Protein AF-A0AAV4QQG1-F1 (afdb_monomer)

Foldseek 3Di:
DVVVVVVVLVVVLVVVVVVLVVVVVQLQDAQWDQDPVRQTDGSDDPVLVVLLVVQVVCVVVVVPVSQDPSSVVSNVLSVLLVLLVVLVRVLSVLVVVCVVPPDPLNCVLCVPLVVVLVVLVVVRRVDGSPDPCSSVSSVVSSVSSVLSSVLVVLLVVLLVVLLVLLVVLLVDALFDDPDQQDAGDLPDSPDPSNVVSVVSVVVSVVSNVVSLVSSVGDCPDPSNVVVVVVSVVSNVVSVVSNVVSNVVVVCQQPPPVNPPGHNHHDWDFDDDVHTQIVVGCDPVDCSHPVVSVVVD

Secondary structure (DSSP, 8-state):
-HHHHHHHHHHHHHHHHHHHHHHHHHHTSBSEEE-TTS-EEE---HHHHHHHHHHHHHHHTT-GGG--HHHHHHHHHHHHHHHHHHHHHHHHHHHHHHHHH--HHHHHHTHHHHHHHHHHHHHHHT-BTT-TTHHHHHHHHHHHHHHHHHHHHHHHHHHHHHHHHHHHTTSS-SS--SSTTSPP--S-S--HHHHHHHHHHHHHHHHHHHHHHHH---TTSHHHHHHHHHHHHHHHHHHHHHHHHHHHHHHHHH-TT-TT-------EEEESSSEEEES--STTSTT-HHHHHTT-

InterPro domains:
  IPR013594 Dynein heavy chain, tail [PF08385] (1-137)

Sequence (296 aa):
MKDLLSKFENYILEKWKVQLDELDEKLDQALFLKNQDDQVLLNFDSRISAVAQEIRYLKQIKKDNLLSEKAMNFDRKIPNLLLSQSLLACSVQWYSDLSQNLVEYEKKLISKQWDDLIILLEEGYSKIWTSEGLLSYAEKLYDLTKYVYETVMKAKKNILDVEKLIKRWNDVPIYVRETPSSLIELNDLKTPTYKKQLDLIKLTAGRMNDALKLFKSNPDSAEWKDYILCLESIIKEGLIDAIKCSLIYLQKNTDPNNKKIDPFYKIHMLLQQDIIFQPPLKEQDEQSLLIILNLF

Mean predicted aligned error: 13.0 Å

Nearest PDB structures (foldseek):
  8glv-assembly1_Cn  TM=5.787E-01  e=5.216E-07  Chlamydomonas reinhardtii
  8pr1-assembly1_G  TM=6.296E-01  e=7.974E-04  Homo sapiens
  8pr1-assembly1_A  TM=6.065E-01  e=5.447E-03  Homo sapiens
  7z8f-assembly1_n  TM=5.551E-01  e=4.230E-03  Homo sapiens
  7z8f-assembly1_m  TM=5.379E-01  e=4.923E-03  Homo sapiens

pLDDT: mean 76.91, std 9.14, range [39.44, 89.62]

Solvent-accessible surface area (backbone atoms only — not comparable to full-atom values): 16604 Å² total; per-residue (Å²): 111,72,72,56,51,54,53,50,52,51,51,51,52,54,53,48,51,54,53,50,54,60,46,52,62,55,35,70,35,47,40,48,42,79,46,99,82,76,45,67,39,76,59,70,68,70,63,57,59,51,52,52,50,52,54,53,49,38,50,76,71,69,49,55,88,74,58,50,74,69,55,54,56,48,59,70,47,43,64,57,49,53,50,27,49,54,35,43,48,53,31,40,53,51,48,52,50,48,69,74,70,52,52,74,64,61,46,54,54,40,38,70,65,50,49,55,48,50,53,54,50,57,58,40,54,79,34,34,70,75,44,87,63,48,50,62,50,24,49,51,50,27,53,53,43,48,52,53,50,53,46,52,53,51,33,53,51,34,50,55,51,36,52,55,50,40,58,54,46,46,77,53,45,60,75,73,48,92,42,85,75,40,51,53,71,78,89,57,81,78,39,73,59,33,50,52,50,53,50,50,52,51,50,37,53,50,46,47,51,56,31,59,61,64,64,75,57,61,83,84,39,69,49,46,48,56,52,49,54,53,54,49,49,55,52,50,52,34,51,52,46,22,52,49,39,27,50,52,52,50,50,63,64,67,39,88,84,52,84,86,65,50,67,44,69,85,71,47,80,44,82,70,98,56,87,42,50,48,58,34,79,52,75,89,42,93,67,4,55,55,50,68,61,64,76,110

Structure (mmCIF, N/CA/C/O backbone):
data_AF-A0AAV4QQG1-F1
#
_entry.id   AF-A0AAV4QQG1-F1
#
loop_
_atom_site.group_PDB
_atom_site.id
_atom_site.type_symbol
_atom_site.label_atom_id
_atom_site.label_alt_id
_atom_site.label_comp_id
_atom_site.label_asym_id
_atom_site.label_entity_id
_atom_site.label_seq_id
_atom_site.pdbx_PDB_ins_code
_atom_site.Cartn_x
_atom_site.Cartn_y
_atom_site.Cartn_z
_atom_site.occupancy
_atom_site.B_iso_or_equiv
_atom_site.auth_seq_id
_atom_site.auth_comp_id
_atom_site.auth_asym_id
_atom_site.auth_atom_id
_atom_site.pdbx_PDB_model_num
ATOM 1 N N . MET A 1 1 ? -42.873 33.394 40.327 1.00 50.38 1 MET A N 1
ATOM 2 C CA . MET A 1 1 ? -41.806 33.252 39.305 1.00 50.38 1 MET A CA 1
ATOM 3 C C . MET A 1 1 ? -40.733 32.243 39.729 1.00 50.38 1 MET A C 1
ATOM 5 O O . MET A 1 1 ? -40.544 31.284 38.999 1.00 50.38 1 MET A O 1
ATOM 9 N N . LYS A 1 2 ? -40.116 32.364 40.923 1.00 58.91 2 LYS A N 1
ATOM 10 C CA . LYS A 1 2 ? -39.186 31.341 41.466 1.00 58.91 2 LYS A CA 1
ATOM 11 C C . LYS A 1 2 ? -39.790 29.930 41.564 1.00 58.91 2 LYS A C 1
ATOM 13 O O . LYS A 1 2 ? -39.113 28.969 41.247 1.00 58.91 2 LYS A O 1
ATOM 18 N N . ASP A 1 3 ? -41.072 29.840 41.912 1.00 70.25 3 ASP A N 1
ATOM 19 C CA . ASP A 1 3 ? -41.775 28.567 42.136 1.00 70.25 3 ASP A CA 1
ATOM 20 C C . ASP A 1 3 ? -42.157 27.805 40.844 1.00 70.25 3 ASP A C 1
ATOM 22 O O . ASP A 1 3 ? -42.399 26.603 40.847 1.00 70.25 3 ASP A O 1
ATOM 26 N N . LEU A 1 4 ? -42.208 28.514 39.710 1.00 70.56 4 LEU A N 1
ATOM 27 C CA . LEU A 1 4 ? -42.401 27.922 38.379 1.00 70.56 4 LEU A CA 1
ATOM 28 C C . LEU A 1 4 ? -41.073 27.423 37.804 1.00 70.56 4 LEU A C 1
ATOM 30 O O . LEU A 1 4 ? -41.034 26.370 37.177 1.00 70.56 4 LEU A O 1
ATOM 34 N N . LEU A 1 5 ? -39.990 28.161 38.061 1.00 70.12 5 LEU A N 1
ATOM 35 C CA . LEU A 1 5 ? -38.636 27.776 37.667 1.00 70.12 5 LEU A CA 1
ATOM 36 C C . LEU A 1 5 ? -38.186 26.500 38.385 1.00 70.12 5 LEU A C 1
ATOM 38 O O . LEU A 1 5 ? -37.697 25.594 37.725 1.00 70.12 5 LEU A O 1
ATOM 42 N N . SER A 1 6 ? -38.431 26.376 39.690 1.00 69.06 6 SER A N 1
ATOM 43 C CA . SER A 1 6 ? -38.113 25.160 40.454 1.00 69.06 6 SER A CA 1
ATOM 44 C C . SER A 1 6 ? -38.932 23.941 40.008 1.00 69.06 6 SER A C 1
ATOM 46 O O . SER A 1 6 ? -38.395 22.841 39.897 1.00 69.06 6 SER A O 1
ATOM 48 N N . LYS A 1 7 ? -40.221 24.117 39.684 1.00 72.19 7 LYS A N 1
ATOM 49 C CA . LYS A 1 7 ? -41.054 23.039 39.115 1.00 72.19 7 LYS A CA 1
ATOM 50 C C . LYS A 1 7 ? -40.572 22.597 37.733 1.00 72.19 7 LYS A C 1
ATOM 52 O O . LYS A 1 7 ? -40.575 21.405 37.443 1.00 72.19 7 LYS A O 1
ATOM 57 N N . PHE A 1 8 ? -40.138 23.540 36.898 1.00 69.50 8 PHE A N 1
ATOM 58 C CA . PHE A 1 8 ? -39.585 23.237 35.580 1.00 69.50 8 PHE A CA 1
ATOM 59 C C . PHE A 1 8 ? -38.205 22.565 35.670 1.00 69.50 8 PHE A C 1
ATOM 61 O O . PHE A 1 8 ? -37.950 21.609 34.943 1.00 69.50 8 PHE A O 1
ATOM 68 N N . GLU A 1 9 ? -37.346 22.994 36.601 1.00 67.69 9 GLU A N 1
ATOM 69 C CA . GLU A 1 9 ? -36.068 22.328 36.893 1.00 67.69 9 GLU A CA 1
ATOM 70 C C . GLU A 1 9 ? -36.291 20.872 37.339 1.00 67.69 9 GLU A C 1
ATOM 72 O O . GLU A 1 9 ? -35.660 19.967 36.797 1.00 67.69 9 GLU A O 1
ATOM 77 N N . ASN A 1 10 ? -37.254 20.614 38.231 1.00 68.62 10 ASN A N 1
ATOM 78 C CA . ASN A 1 10 ? -37.585 19.250 38.659 1.00 68.62 10 ASN A CA 1
ATOM 79 C C . ASN A 1 10 ? -38.131 18.378 37.517 1.00 68.62 10 ASN A C 1
ATOM 81 O O . ASN A 1 10 ? -37.766 17.210 37.416 1.00 68.62 10 ASN A O 1
ATOM 85 N N . TYR A 1 11 ? -38.949 18.943 36.626 1.00 72.56 11 TYR A N 1
ATOM 86 C CA . TYR A 1 11 ? -39.447 18.231 35.446 1.00 72.56 11 TYR A CA 1
ATOM 87 C C . TYR A 1 11 ? -38.314 17.813 34.492 1.00 72.56 11 TYR A C 1
ATOM 89 O O . TYR A 1 11 ? -38.307 16.690 33.986 1.00 72.56 11 TYR A O 1
ATOM 97 N N . ILE A 1 12 ? -37.325 18.688 34.273 1.00 67.88 12 ILE A N 1
ATOM 98 C CA . ILE A 1 12 ? -36.142 18.358 33.462 1.00 67.88 12 ILE A CA 1
ATOM 99 C C . ILE A 1 12 ? -35.335 17.236 34.123 1.00 67.88 12 ILE A C 1
ATOM 101 O O . ILE A 1 12 ? -34.923 16.304 33.435 1.00 67.88 12 ILE A O 1
ATOM 105 N N . LEU A 1 13 ? -35.156 17.284 35.446 1.00 67.62 13 LEU A N 1
ATOM 106 C CA . LEU A 1 13 ? -34.419 16.257 36.187 1.00 67.62 13 LEU A CA 1
ATOM 107 C C . LEU A 1 13 ? -35.103 14.886 36.151 1.00 67.62 13 LEU A C 1
ATOM 109 O O . LEU A 1 13 ? -34.416 13.873 36.034 1.00 67.62 13 LEU A O 1
ATOM 113 N N . GLU A 1 14 ? -36.434 14.824 36.225 1.00 68.94 14 GLU A N 1
ATOM 114 C CA . GLU A 1 14 ? -37.154 13.554 36.066 1.00 68.94 14 GLU A CA 1
ATOM 115 C C . GLU A 1 14 ? -37.039 13.004 34.647 1.00 68.94 14 GLU A C 1
ATOM 117 O O . GLU A 1 14 ? -36.746 11.821 34.472 1.00 68.94 14 GLU A O 1
ATOM 122 N N . LYS A 1 15 ? -37.168 13.863 33.631 1.00 72.88 15 LYS A N 1
ATOM 123 C CA . LYS A 1 15 ? -36.964 13.460 32.236 1.00 72.88 15 LYS A CA 1
ATOM 124 C C . LYS A 1 15 ? -35.545 12.928 32.000 1.00 72.88 15 LYS A C 1
ATOM 126 O O . LYS A 1 15 ? -35.376 11.929 31.309 1.00 72.88 15 LYS A O 1
ATOM 131 N N . TRP A 1 16 ? -34.542 13.558 32.606 1.00 69.88 16 TRP A N 1
ATOM 132 C CA . TRP A 1 16 ? -33.150 13.113 32.539 1.00 69.88 16 TRP A CA 1
ATOM 133 C C . TRP A 1 16 ? -32.919 11.762 33.212 1.00 69.88 16 TRP A C 1
ATOM 135 O O . TRP A 1 16 ? -32.146 10.963 32.698 1.00 69.88 16 TRP A O 1
ATOM 145 N N . LYS A 1 17 ? -33.592 11.472 34.333 1.00 66.44 17 LYS A N 1
ATOM 146 C CA . LYS A 1 17 ? -33.506 10.150 34.976 1.00 66.44 17 LYS A CA 1
ATOM 147 C C . LYS A 1 17 ? -34.029 9.045 34.061 1.00 66.44 17 LYS A C 1
ATOM 149 O O . LYS A 1 17 ? -33.342 8.048 33.895 1.00 66.44 17 LYS A O 1
ATOM 154 N N . VAL A 1 18 ? -35.178 9.265 33.421 1.00 69.69 18 VAL A N 1
ATOM 155 C CA . VAL A 1 18 ? -35.743 8.311 32.450 1.00 69.69 18 VAL A CA 1
ATOM 156 C C . VAL A 1 18 ? -34.803 8.125 31.256 1.00 69.69 18 VAL A C 1
ATOM 158 O O . VAL A 1 18 ? -34.553 7.002 30.840 1.00 69.69 18 VAL A O 1
ATOM 161 N N . GLN A 1 19 ? -34.215 9.213 30.746 1.00 70.31 19 GLN A N 1
ATOM 162 C CA . GLN A 1 19 ? -33.229 9.134 29.665 1.00 70.31 19 GLN A CA 1
ATOM 163 C C . GLN A 1 19 ? -31.955 8.386 30.077 1.00 70.31 19 GLN A C 1
ATOM 165 O O . GLN A 1 19 ? -31.403 7.666 29.258 1.00 70.31 19 GLN A O 1
ATOM 170 N N . LEU A 1 20 ? -31.485 8.538 31.317 1.00 68.06 20 LEU A N 1
ATOM 171 C CA . LEU A 1 20 ? -30.337 7.788 31.832 1.00 68.06 20 LEU A CA 1
ATOM 172 C C . LEU A 1 20 ? -30.653 6.293 31.962 1.00 68.06 20 LEU A C 1
ATOM 174 O O . LEU A 1 20 ? -29.828 5.482 31.559 1.00 68.06 20 LEU A O 1
ATOM 178 N N . ASP A 1 21 ? -31.847 5.935 32.443 1.00 68.88 21 ASP A N 1
ATOM 179 C CA . ASP A 1 21 ? -32.269 4.534 32.557 1.00 68.88 21 ASP A CA 1
ATOM 180 C C . ASP A 1 21 ? -32.404 3.872 31.160 1.00 68.88 21 ASP A C 1
ATOM 182 O O . ASP A 1 21 ? -31.912 2.766 30.953 1.00 68.88 21 ASP A O 1
ATOM 186 N N . GLU A 1 22 ? -32.946 4.578 30.156 1.00 72.31 22 GLU A N 1
ATOM 187 C CA . GLU A 1 22 ? -32.965 4.109 28.753 1.00 72.31 22 GLU A CA 1
ATOM 188 C C . GLU A 1 22 ? -31.560 3.952 28.137 1.00 72.31 22 GLU A C 1
ATOM 190 O O . GLU A 1 22 ? -31.369 3.184 27.189 1.00 72.31 22 GLU A O 1
ATOM 195 N N . LEU A 1 23 ? -30.584 4.743 28.591 1.00 68.38 23 LEU A N 1
ATOM 196 C CA . LEU A 1 23 ? -29.207 4.673 28.100 1.00 68.38 23 LEU A CA 1
ATOM 197 C C . LEU A 1 23 ? -28.436 3.534 28.760 1.00 68.38 23 LEU A C 1
ATOM 199 O O . LEU A 1 23 ? -27.656 2.885 28.066 1.00 68.38 23 LEU A O 1
ATOM 203 N N . ASP A 1 24 ? -28.683 3.255 30.040 1.00 66.88 24 ASP A N 1
ATOM 204 C CA . ASP A 1 24 ? -28.120 2.093 30.731 1.00 66.88 24 ASP A CA 1
ATOM 205 C C . ASP A 1 24 ? -28.572 0.783 30.055 1.00 66.88 24 ASP A C 1
ATOM 207 O O . ASP A 1 24 ? -27.732 -0.061 29.749 1.00 66.88 24 ASP A O 1
ATOM 211 N N . GLU A 1 25 ? -29.848 0.656 29.662 1.00 69.12 25 GLU A N 1
ATOM 212 C CA . GLU A 1 25 ? -30.331 -0.512 28.895 1.00 69.12 25 GLU A CA 1
ATOM 213 C C . GLU A 1 25 ? -29.628 -0.680 27.536 1.00 69.12 25 GLU A C 1
ATOM 215 O O . GLU A 1 25 ? -29.433 -1.796 27.048 1.00 69.12 25 GLU A O 1
ATOM 220 N N . LYS A 1 26 ? -29.232 0.426 26.897 1.00 68.56 26 LYS A N 1
ATOM 221 C CA . LYS A 1 26 ? -28.484 0.385 25.631 1.00 68.56 26 LYS A CA 1
ATOM 222 C C . LYS A 1 26 ? -27.002 0.106 25.817 1.00 68.56 26 LYS A C 1
ATOM 224 O O . LYS A 1 26 ? -26.378 -0.465 24.925 1.00 68.56 26 LYS A O 1
ATOM 229 N N . LEU A 1 27 ? -26.445 0.486 26.958 1.00 66.00 27 LEU A N 1
ATOM 230 C CA . LEU A 1 27 ? -25.090 0.119 27.345 1.00 66.00 27 LEU A CA 1
ATOM 231 C C . LEU A 1 27 ? -24.971 -1.379 27.651 1.00 66.00 27 LEU A C 1
ATOM 233 O O . LEU A 1 27 ? -23.888 -1.933 27.484 1.00 66.00 27 LEU A O 1
ATOM 237 N N . ASP A 1 28 ? -26.074 -2.049 27.986 1.00 68.00 28 ASP A N 1
ATOM 238 C CA . ASP A 1 28 ? -26.118 -3.504 28.161 1.00 68.00 28 ASP A CA 1
ATOM 239 C C . ASP A 1 28 ? -26.205 -4.296 26.838 1.00 68.00 28 ASP A C 1
ATOM 241 O O . ASP A 1 28 ? -26.266 -5.527 26.833 1.00 68.00 28 ASP A O 1
ATOM 245 N N . GLN A 1 29 ? -26.152 -3.614 25.690 1.00 72.50 29 GLN A N 1
ATOM 246 C CA . GLN A 1 29 ? -26.123 -4.253 24.374 1.00 72.50 29 GLN A CA 1
ATOM 247 C C . GLN A 1 29 ? -24.700 -4.612 23.918 1.00 72.50 29 GLN A C 1
ATOM 249 O O . GLN A 1 29 ? -23.709 -3.999 24.323 1.00 72.50 29 GLN A O 1
ATOM 254 N N . ALA A 1 30 ? -24.609 -5.600 23.022 1.00 71.75 30 ALA A N 1
ATOM 255 C CA . ALA A 1 30 ? -23.348 -6.036 22.426 1.00 71.75 30 ALA A CA 1
ATOM 256 C C . ALA A 1 30 ? -22.619 -4.882 21.717 1.00 71.75 30 ALA A C 1
ATOM 258 O O . ALA A 1 30 ? -23.257 -4.020 21.108 1.00 71.75 30 ALA A O 1
ATOM 259 N N . LEU A 1 31 ? -21.282 -4.904 21.764 1.00 69.19 31 LEU A N 1
ATOM 260 C CA . LEU A 1 31 ? -20.419 -3.869 21.173 1.00 69.19 31 LEU A CA 1
ATOM 261 C C . LEU A 1 31 ? -20.523 -3.801 19.644 1.00 69.19 31 LEU A C 1
ATOM 263 O O . LEU A 1 31 ? -20.480 -2.715 19.061 1.00 69.19 31 LEU A O 1
ATOM 267 N N . PHE A 1 32 ? -20.655 -4.958 18.994 1.00 72.56 32 PHE A N 1
ATOM 268 C CA . PHE A 1 32 ? -20.636 -5.089 17.542 1.00 72.56 32 PHE A CA 1
ATOM 269 C C . PHE A 1 32 ? -21.903 -5.759 17.018 1.00 72.56 32 PHE A C 1
ATOM 271 O O . PHE A 1 32 ? -22.387 -6.738 17.586 1.00 72.56 32 PHE A O 1
ATOM 278 N N . LEU A 1 33 ? -22.392 -5.274 15.880 1.00 69.06 33 LEU A N 1
ATOM 279 C CA . LEU A 1 33 ? -23.436 -5.919 15.089 1.00 69.06 33 LEU A CA 1
ATOM 280 C C . LEU A 1 33 ? -22.798 -6.510 13.831 1.00 69.06 33 LEU A C 1
ATOM 282 O O . LEU A 1 33 ? -21.977 -5.856 13.186 1.00 69.06 33 LEU A O 1
ATOM 286 N N . LYS A 1 34 ? -23.175 -7.745 13.482 1.00 61.31 34 LYS A N 1
ATOM 287 C CA . LYS A 1 34 ? -22.900 -8.309 12.155 1.00 61.31 34 LYS A CA 1
ATOM 288 C C . LYS A 1 34 ? -24.042 -7.920 11.222 1.00 61.31 34 LYS A C 1
ATOM 290 O O . LYS A 1 34 ? -25.187 -8.288 11.481 1.00 61.31 34 LYS A O 1
ATOM 295 N N . ASN A 1 35 ? -23.738 -7.184 10.156 1.00 57.00 35 ASN A N 1
ATOM 296 C CA . ASN A 1 35 ? -24.673 -7.009 9.043 1.00 57.00 35 ASN A CA 1
ATOM 297 C C . ASN A 1 35 ? -24.685 -8.253 8.139 1.00 57.00 35 ASN A C 1
ATOM 299 O O . ASN A 1 35 ? -23.781 -9.082 8.197 1.00 57.00 35 ASN A O 1
ATOM 303 N N . GLN A 1 36 ? -25.704 -8.363 7.278 1.00 48.78 36 GLN A N 1
ATOM 304 C CA . GLN A 1 36 ? -25.874 -9.475 6.326 1.00 48.78 36 GLN A CA 1
ATOM 305 C C . GLN A 1 36 ? -24.709 -9.623 5.319 1.00 48.78 36 GLN A C 1
ATOM 307 O O . GLN A 1 36 ? -24.565 -10.690 4.733 1.00 48.78 36 GLN A O 1
ATOM 312 N N . ASP A 1 37 ? -23.856 -8.601 5.184 1.00 54.06 37 ASP A N 1
ATOM 313 C CA . ASP A 1 37 ? -22.684 -8.559 4.294 1.00 54.06 37 ASP A CA 1
ATOM 314 C C . ASP A 1 37 ? -21.334 -8.753 5.026 1.00 54.06 37 ASP A C 1
ATOM 316 O O . ASP A 1 37 ? -20.305 -8.266 4.562 1.00 54.06 37 ASP A O 1
ATOM 320 N N . ASP A 1 38 ? -21.322 -9.382 6.210 1.00 58.56 38 ASP A N 1
ATOM 321 C CA . ASP A 1 38 ? -20.117 -9.584 7.048 1.00 58.56 38 ASP A CA 1
ATOM 322 C C . ASP A 1 38 ? -19.419 -8.283 7.515 1.00 58.56 38 ASP A C 1
ATOM 324 O O . ASP A 1 38 ? -18.333 -8.299 8.098 1.00 58.56 38 ASP A O 1
ATOM 328 N N . GLN A 1 39 ? -20.060 -7.125 7.323 1.00 61.91 39 GLN A N 1
ATOM 329 C CA . GLN A 1 39 ? -19.574 -5.844 7.831 1.00 61.91 39 GLN A CA 1
ATOM 330 C C . GLN A 1 39 ? -19.820 -5.736 9.337 1.00 61.91 39 GLN A C 1
ATOM 332 O O . GLN A 1 39 ? -20.949 -5.877 9.820 1.00 61.91 39 GLN A O 1
ATOM 337 N N . VAL A 1 40 ? -18.747 -5.451 10.073 1.00 68.19 40 VAL A N 1
ATOM 338 C CA . VAL A 1 40 ? -18.797 -5.154 11.504 1.00 68.19 40 VAL A CA 1
ATOM 339 C C . VAL A 1 40 ? -19.266 -3.715 11.667 1.00 68.19 40 VAL A C 1
ATOM 341 O O . VAL A 1 40 ? -18.641 -2.801 11.137 1.00 68.19 40 VAL A O 1
ATOM 344 N N . LEU A 1 41 ? -20.359 -3.495 12.391 1.00 69.50 41 LEU A N 1
ATOM 345 C CA . LEU A 1 41 ? -20.807 -2.156 12.773 1.00 69.50 41 LEU A CA 1
ATOM 346 C C . LEU A 1 41 ? -20.691 -1.983 14.283 1.00 69.50 41 LEU A C 1
ATOM 348 O O . LEU A 1 41 ? -21.018 -2.889 15.049 1.00 69.50 41 LEU A O 1
ATOM 352 N N . LEU A 1 42 ? -20.242 -0.804 14.711 1.00 74.38 42 LEU A N 1
ATOM 353 C CA . LEU A 1 42 ? -20.194 -0.448 16.124 1.00 74.38 42 LEU A CA 1
ATOM 354 C C . LEU A 1 42 ? -21.600 -0.075 16.609 1.00 74.38 42 LEU A C 1
ATOM 356 O O . LEU A 1 42 ? -22.195 0.882 16.111 1.00 74.38 42 LEU A O 1
ATOM 360 N N . ASN A 1 43 ? -22.115 -0.799 17.600 1.00 72.62 43 ASN A N 1
ATOM 361 C CA . ASN A 1 43 ? -23.417 -0.521 18.195 1.00 72.62 43 ASN A CA 1
ATOM 362 C C . ASN A 1 43 ? -23.291 0.554 19.276 1.00 72.62 43 ASN A C 1
ATOM 364 O O . ASN A 1 43 ? -23.215 0.242 20.463 1.00 72.62 43 ASN A O 1
ATOM 368 N N . PHE A 1 44 ? -23.216 1.821 18.869 1.00 71.44 44 PHE A N 1
ATOM 369 C CA . PHE A 1 44 ? -23.129 2.940 19.804 1.00 71.44 44 PHE A CA 1
ATOM 370 C C . PHE A 1 44 ? -24.252 3.953 19.595 1.00 71.44 44 PHE A C 1
ATOM 372 O O . PHE A 1 44 ? -24.430 4.485 18.499 1.00 71.44 44 PHE A O 1
ATOM 379 N N . ASP A 1 45 ? -24.984 4.267 20.665 1.00 72.06 45 ASP A N 1
ATOM 380 C CA . ASP A 1 45 ? -26.042 5.271 20.622 1.00 72.06 45 ASP A CA 1
ATOM 381 C C . ASP A 1 45 ? -25.462 6.688 20.773 1.00 72.06 45 ASP A C 1
ATOM 383 O O . ASP A 1 45 ? -24.931 7.062 21.821 1.00 72.06 45 ASP A O 1
ATOM 387 N N . SER A 1 46 ? -25.635 7.523 19.744 1.00 73.31 46 SER A N 1
ATOM 388 C CA . SER A 1 46 ? -25.210 8.931 19.738 1.00 73.31 46 SER A CA 1
ATOM 389 C C . SER A 1 46 ? -25.788 9.766 20.889 1.00 73.31 46 SER A C 1
ATOM 391 O O . SER A 1 46 ? -25.225 10.806 21.240 1.00 73.31 46 SER A O 1
ATOM 393 N N . ARG A 1 47 ? -26.896 9.322 21.500 1.00 72.19 47 ARG A N 1
ATOM 394 C CA . ARG A 1 47 ? -27.511 9.975 22.665 1.00 72.19 47 ARG A CA 1
ATOM 395 C C . ARG A 1 47 ? -26.601 9.939 23.899 1.00 72.19 47 ARG A C 1
ATOM 397 O O . ARG A 1 47 ? -26.655 10.871 24.695 1.00 72.19 47 ARG A O 1
ATOM 404 N N . ILE A 1 48 ? -25.710 8.950 24.021 1.00 72.12 48 ILE A N 1
ATOM 405 C CA . ILE A 1 48 ? -24.728 8.859 25.118 1.00 72.12 48 ILE A CA 1
ATOM 406 C C . ILE A 1 48 ? -23.754 10.046 25.069 1.00 72.12 48 ILE A C 1
ATOM 408 O O . ILE A 1 48 ? -23.495 10.684 26.090 1.00 72.12 48 ILE A O 1
ATOM 412 N N . SER A 1 49 ? -23.266 10.401 23.877 1.00 71.69 49 SER A N 1
ATOM 413 C CA . SER A 1 49 ? -22.385 11.561 23.681 1.00 71.69 49 SER A CA 1
ATOM 414 C C . SER A 1 49 ? -23.104 12.888 23.935 1.00 71.69 49 SER A C 1
ATOM 416 O O . SER A 1 49 ? -22.509 13.810 24.492 1.00 71.69 49 SER A O 1
ATOM 418 N N . ALA A 1 50 ? -24.387 12.982 23.571 1.00 75.69 50 ALA A N 1
ATOM 419 C CA . ALA A 1 50 ? -25.201 14.164 23.848 1.00 75.69 50 ALA A CA 1
ATOM 420 C C . ALA A 1 50 ? -25.383 14.377 25.360 1.00 75.69 50 ALA A C 1
ATOM 422 O O . ALA A 1 50 ? -25.094 15.463 25.859 1.00 75.69 50 ALA A O 1
ATOM 423 N N . VAL A 1 51 ? -25.749 13.327 26.105 1.00 72.44 51 VAL A N 1
ATOM 424 C CA . VAL A 1 51 ? -25.901 13.391 27.570 1.00 72.44 51 VAL A CA 1
ATOM 425 C C . VAL A 1 51 ? -24.568 13.681 28.264 1.00 72.44 51 VAL A C 1
ATOM 427 O O . VAL A 1 51 ? -24.510 14.500 29.180 1.00 72.44 51 VAL A O 1
ATOM 430 N N . ALA A 1 52 ? -23.463 13.097 27.793 1.00 73.12 52 ALA A N 1
ATOM 431 C CA . ALA A 1 52 ? 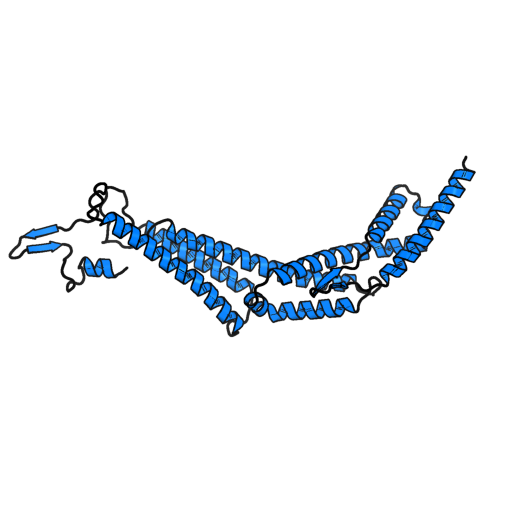-22.124 13.431 28.279 1.00 73.12 52 ALA A CA 1
ATOM 432 C C . ALA A 1 52 ? -21.793 14.927 28.122 1.00 73.12 52 ALA A C 1
ATOM 434 O O . ALA A 1 52 ? -21.214 15.551 29.017 1.00 73.12 52 ALA A O 1
ATOM 435 N N . GLN A 1 53 ? -22.177 15.517 26.991 1.00 74.75 53 GLN A N 1
ATOM 436 C CA . GLN A 1 53 ? -21.961 16.930 26.715 1.00 74.75 53 GLN A CA 1
ATOM 437 C C . GLN A 1 53 ? -22.876 17.829 27.559 1.00 74.75 53 GLN A C 1
ATOM 439 O O . GLN A 1 53 ? -22.413 18.842 28.085 1.00 74.75 53 GLN A O 1
ATOM 444 N N . GLU A 1 54 ? -24.130 17.430 27.776 1.00 72.81 54 GLU A N 1
ATOM 445 C CA . GLU A 1 54 ? -25.065 18.113 28.675 1.00 72.81 54 GLU A CA 1
ATOM 446 C C . GLU A 1 54 ? -24.567 18.128 30.131 1.00 72.81 54 GLU A C 1
ATOM 448 O O . GLU A 1 54 ? -24.560 19.185 30.769 1.00 72.81 54 GLU A O 1
ATOM 453 N N . ILE A 1 55 ? -24.057 17.002 30.643 1.00 71.31 55 ILE A N 1
ATOM 454 C CA . ILE A 1 55 ? -23.462 16.929 31.989 1.00 71.31 55 ILE A CA 1
ATOM 455 C C . ILE A 1 55 ? -22.224 17.833 32.093 1.00 71.31 55 ILE A C 1
ATOM 457 O O . ILE A 1 55 ? -22.054 18.560 33.077 1.00 71.31 55 ILE A O 1
ATOM 461 N N . ARG A 1 56 ? -21.376 17.855 31.056 1.00 73.88 56 ARG A N 1
ATOM 462 C CA . ARG A 1 56 ? -20.208 18.747 31.002 1.00 73.88 56 ARG A CA 1
ATOM 463 C C . ARG A 1 56 ? -20.612 20.224 31.028 1.00 73.88 56 ARG A C 1
ATOM 465 O O . ARG A 1 56 ? -19.954 21.016 31.705 1.00 73.88 56 ARG A O 1
ATOM 472 N N . TYR A 1 57 ? -21.687 20.600 30.334 1.00 76.62 57 TYR A N 1
ATOM 473 C CA . TYR A 1 57 ? -22.203 21.969 30.367 1.00 76.62 57 TYR A CA 1
ATOM 474 C C . TYR A 1 57 ? -22.761 22.353 31.741 1.00 76.62 57 TYR A C 1
ATOM 476 O O . TYR A 1 57 ? -22.471 23.450 32.221 1.00 76.62 57 TYR A O 1
ATOM 484 N N . LEU A 1 58 ? -23.491 21.460 32.417 1.00 71.75 58 LEU A N 1
ATOM 485 C CA . LEU A 1 58 ? -24.001 21.721 33.770 1.00 71.75 58 LEU A CA 1
ATOM 486 C C . LEU A 1 58 ? -22.880 21.977 34.787 1.00 71.75 58 LEU A C 1
ATOM 488 O O . LEU A 1 58 ? -22.979 22.919 35.582 1.00 71.75 58 LEU A O 1
ATOM 492 N N . LYS A 1 59 ? -21.785 21.216 34.683 1.00 71.12 59 LYS A N 1
ATOM 493 C CA . LYS A 1 59 ? -20.554 21.439 35.456 1.00 71.12 59 LYS A CA 1
ATOM 494 C C . LYS A 1 59 ? -19.925 22.792 35.201 1.00 71.12 59 LYS A C 1
ATOM 496 O O . LYS A 1 59 ? -19.569 23.517 36.129 1.00 71.12 59 LYS A O 1
ATOM 501 N N . GLN A 1 60 ? -19.832 23.180 33.935 1.00 77.25 60 GLN A N 1
ATOM 502 C CA . GLN A 1 60 ? -19.247 24.461 33.550 1.00 77.25 60 GLN A CA 1
ATOM 503 C C . GLN A 1 60 ? -20.069 25.658 34.059 1.00 77.25 60 GLN A C 1
ATOM 505 O O . GLN A 1 60 ? -19.505 26.699 34.396 1.00 77.25 60 GLN A O 1
ATOM 510 N N . ILE A 1 61 ? -21.389 25.491 34.178 1.00 77.62 61 ILE A N 1
ATOM 511 C CA . ILE A 1 61 ? -22.326 26.492 34.712 1.00 77.62 61 ILE A CA 1
ATOM 512 C C . ILE A 1 61 ? -22.3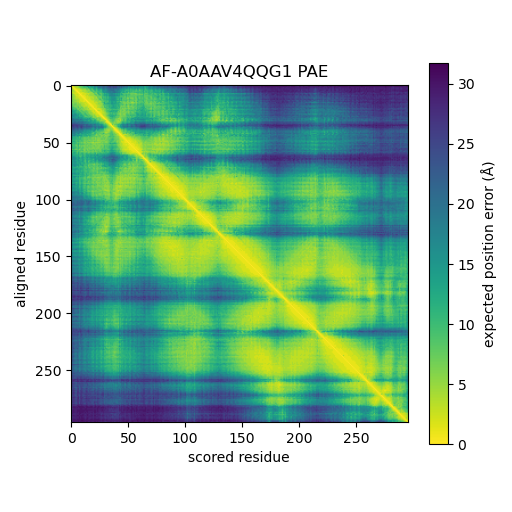41 26.495 36.262 1.00 77.62 61 ILE A C 1
ATOM 514 O O . ILE A 1 61 ? -23.018 27.323 36.872 1.00 77.62 61 ILE A O 1
ATOM 518 N N . LYS A 1 62 ? -21.556 25.627 36.926 1.00 67.38 62 LYS A N 1
ATOM 519 C CA . LYS A 1 62 ? -21.504 25.460 38.395 1.00 67.38 62 LYS A CA 1
ATOM 520 C C . LYS A 1 62 ? -22.868 25.118 39.012 1.00 67.38 62 LYS A C 1
ATOM 522 O O . LYS A 1 62 ? -23.167 25.514 40.139 1.00 67.38 62 LYS A O 1
ATOM 527 N N . LYS A 1 63 ? -23.700 24.377 38.274 1.00 66.69 63 LYS A N 1
ATOM 528 C CA . LYS A 1 63 ? -24.989 23.833 38.737 1.00 66.69 63 LYS A CA 1
ATOM 529 C C . LYS A 1 63 ? -24.880 22.336 39.076 1.00 66.69 63 LYS A C 1
ATOM 531 O O . LYS A 1 63 ? -25.836 21.586 38.907 1.00 66.69 63 LYS A O 1
ATOM 536 N N . ASP A 1 64 ? -23.733 21.914 39.605 1.00 60.12 64 ASP A N 1
ATOM 537 C CA . ASP A 1 64 ? -23.449 20.514 39.964 1.00 60.12 64 ASP A CA 1
ATOM 538 C C . ASP A 1 64 ? -24.398 19.943 41.013 1.00 60.12 64 ASP A C 1
ATOM 540 O O . ASP A 1 64 ? -24.679 18.750 41.019 1.00 60.12 64 ASP A O 1
ATOM 544 N N . ASN A 1 65 ? -24.968 20.810 41.846 1.00 60.38 65 ASN A N 1
ATOM 545 C CA . ASN A 1 65 ? -25.922 20.447 42.893 1.00 60.38 65 ASN A CA 1
ATOM 546 C C . ASN A 1 65 ? -27.238 19.861 42.341 1.00 60.38 65 ASN A C 1
ATOM 548 O O . ASN A 1 65 ? -28.038 19.340 43.112 1.00 60.38 65 ASN A O 1
ATOM 552 N N . LEU A 1 66 ? -27.490 19.993 41.033 1.00 60.06 66 LEU A N 1
ATOM 553 C CA . LEU A 1 66 ? -28.664 19.437 40.354 1.00 60.06 66 LEU A CA 1
ATOM 554 C C . LEU A 1 66 ? -28.413 18.026 39.799 1.00 60.06 66 LEU A C 1
ATOM 556 O O . LEU A 1 66 ? -29.357 17.365 39.371 1.00 60.06 66 LEU A O 1
ATOM 560 N N . LEU A 1 67 ? -27.165 17.548 39.790 1.00 62.81 67 LEU A N 1
ATOM 561 C CA . LEU A 1 67 ? -26.842 16.210 39.304 1.00 62.81 67 LEU A CA 1
ATOM 562 C C . LEU A 1 67 ? -27.284 15.163 40.333 1.00 62.81 67 LEU A C 1
ATOM 564 O O . LEU A 1 67 ? -26.904 15.201 41.500 1.00 62.81 67 LEU A O 1
ATOM 568 N N . SER A 1 68 ? -28.088 14.197 39.890 1.00 65.88 68 SER A N 1
ATOM 569 C CA . SER A 1 68 ? -28.415 13.015 40.692 1.00 65.88 68 SER A CA 1
ATOM 570 C C . SER A 1 68 ? -27.167 12.140 40.890 1.00 65.88 68 SER A C 1
ATOM 572 O O . SER A 1 68 ? -26.301 12.099 40.017 1.00 65.88 68 SER A O 1
ATOM 574 N N . GLU A 1 69 ? -27.095 11.369 41.982 1.00 64.56 69 GLU A N 1
ATOM 575 C CA . GLU A 1 69 ? -26.009 10.398 42.216 1.00 64.56 69 GLU A CA 1
ATOM 576 C C . GLU A 1 69 ? -25.801 9.438 41.029 1.00 64.56 69 GLU A C 1
ATOM 578 O O . GLU A 1 69 ? -24.663 9.131 40.671 1.00 64.56 69 GLU A O 1
ATOM 583 N N . LYS A 1 70 ? -26.885 9.034 40.348 1.00 63.69 70 LYS A N 1
ATOM 584 C CA . LYS A 1 70 ? -26.815 8.253 39.101 1.00 63.69 70 LYS A CA 1
ATOM 585 C C . LYS A 1 70 ? -26.057 8.996 37.991 1.00 63.69 70 LYS A C 1
ATOM 587 O O . LYS A 1 70 ? -25.171 8.419 37.369 1.00 63.69 70 LYS A O 1
ATOM 592 N N . ALA A 1 71 ? -26.339 10.283 37.788 1.00 62.84 71 ALA A N 1
ATOM 593 C CA . ALA A 1 71 ? -25.677 11.106 36.774 1.00 62.84 71 ALA A CA 1
ATOM 594 C C . ALA A 1 71 ? -24.191 11.347 37.098 1.00 62.84 71 ALA A C 1
ATOM 596 O O . ALA A 1 71 ? -23.361 11.367 36.193 1.00 62.84 71 ALA A O 1
ATOM 597 N N . MET A 1 72 ? -23.832 11.466 38.382 1.00 66.25 72 MET A N 1
ATOM 598 C CA . MET A 1 72 ? -22.429 11.560 38.814 1.00 66.25 72 MET A CA 1
ATOM 599 C C . MET A 1 72 ? -21.662 10.248 38.597 1.00 66.25 72 MET A C 1
ATOM 601 O O . MET A 1 72 ? -20.497 10.271 38.202 1.00 66.25 72 MET A O 1
ATOM 605 N N . ASN A 1 73 ? -22.299 9.097 38.828 1.00 68.75 73 ASN A N 1
ATOM 606 C CA . ASN A 1 73 ? -21.697 7.793 38.545 1.00 68.75 73 ASN A CA 1
ATOM 607 C C . ASN A 1 73 ? -21.546 7.542 37.038 1.00 68.75 73 ASN A C 1
ATOM 609 O O . ASN A 1 73 ? -20.524 7.003 36.614 1.00 68.75 73 ASN A O 1
ATOM 613 N N . PHE A 1 74 ? -22.522 7.973 36.237 1.00 69.38 74 PHE A N 1
ATOM 614 C CA . PHE A 1 74 ? -22.463 7.927 34.776 1.00 69.38 74 PHE A CA 1
ATOM 615 C C . PHE A 1 74 ? -21.318 8.796 34.237 1.00 69.38 74 PHE A C 1
ATOM 617 O O . PHE A 1 74 ? -20.471 8.328 33.480 1.00 69.38 74 PHE A O 1
ATOM 624 N N . ASP A 1 75 ? -21.202 10.030 34.725 1.00 69.00 75 ASP A N 1
ATOM 625 C CA . ASP A 1 75 ? -20.133 10.968 34.374 1.00 69.00 75 ASP A CA 1
ATOM 626 C C . ASP A 1 75 ? -18.717 10.458 34.682 1.00 69.00 75 ASP A C 1
ATOM 628 O O . ASP A 1 75 ? -17.797 10.709 33.907 1.00 69.00 75 ASP A O 1
ATOM 632 N N . ARG A 1 76 ? -18.532 9.668 35.744 1.00 71.25 76 ARG A N 1
ATOM 633 C CA . ARG A 1 76 ? -17.239 9.017 36.019 1.00 71.25 76 ARG A CA 1
ATOM 634 C C . ARG A 1 76 ? -16.868 7.961 34.975 1.00 71.25 76 ARG A C 1
ATOM 636 O O . ARG A 1 76 ? -15.684 7.733 34.745 1.00 71.25 76 ARG A O 1
ATOM 643 N N . LYS A 1 77 ? -17.858 7.309 34.360 1.00 72.12 77 LYS A N 1
ATOM 644 C CA . LYS A 1 77 ? -17.665 6.245 33.359 1.00 72.12 77 LYS A CA 1
ATOM 645 C C . LYS A 1 77 ? -17.584 6.789 31.928 1.00 72.12 77 LYS A C 1
ATOM 647 O O . LYS A 1 77 ? -16.888 6.201 31.101 1.00 72.12 77 LYS A O 1
ATOM 652 N N . ILE A 1 78 ? -18.230 7.928 31.654 1.00 74.25 78 ILE A N 1
ATOM 653 C CA . ILE A 1 78 ? -18.305 8.575 30.333 1.00 74.25 78 ILE A CA 1
ATOM 654 C C . ILE A 1 78 ? -16.939 8.732 29.634 1.00 74.25 78 ILE A C 1
ATOM 656 O O . ILE A 1 78 ? -16.860 8.366 28.465 1.00 74.25 78 ILE A O 1
ATOM 660 N N . PRO A 1 79 ? -15.861 9.242 30.266 1.00 74.38 79 PRO A N 1
ATOM 661 C CA . PRO A 1 79 ? -14.603 9.494 29.562 1.00 74.38 79 PRO A CA 1
ATOM 662 C C . PRO A 1 79 ? -13.989 8.220 28.978 1.00 74.38 79 PRO A C 1
ATOM 664 O O . PRO A 1 79 ? -13.615 8.195 27.808 1.00 74.38 79 PRO A O 1
ATOM 667 N N . ASN A 1 80 ? -13.953 7.145 29.772 1.00 78.50 80 ASN A N 1
ATOM 668 C CA . ASN A 1 80 ? -13.428 5.849 29.340 1.00 78.50 80 ASN A CA 1
ATOM 669 C C . ASN A 1 80 ? -14.306 5.230 28.250 1.00 78.50 80 ASN A C 1
ATOM 671 O O . ASN A 1 80 ? -13.798 4.592 27.331 1.00 78.50 80 ASN A O 1
ATOM 675 N N . LEU A 1 81 ? -15.618 5.441 28.343 1.00 76.88 81 LEU A N 1
ATOM 676 C CA . LEU A 1 81 ? -16.601 4.903 27.415 1.00 76.88 81 LEU A CA 1
ATOM 677 C C . LEU A 1 81 ? -16.543 5.609 26.053 1.00 76.88 81 LEU A C 1
ATOM 679 O O . LEU A 1 81 ? -16.490 4.940 25.026 1.00 76.88 81 LEU A O 1
ATOM 683 N N . LEU A 1 82 ? -16.445 6.942 26.040 1.00 77.81 82 LEU A N 1
ATOM 684 C CA . LEU A 1 82 ? -16.241 7.733 24.821 1.00 77.81 82 LEU A CA 1
ATOM 685 C C . LEU A 1 82 ? -14.875 7.461 24.181 1.00 77.81 82 LEU A C 1
ATOM 687 O O . LEU A 1 82 ? -14.775 7.368 22.960 1.00 77.81 82 LEU A O 1
ATOM 691 N N . LEU A 1 83 ? -13.822 7.291 24.987 1.00 81.88 83 LEU A N 1
ATOM 692 C CA . LEU A 1 83 ? -12.510 6.929 24.457 1.00 81.88 83 LEU A CA 1
ATOM 693 C C . LEU A 1 83 ? -12.544 5.532 23.822 1.00 81.88 83 LEU A C 1
ATOM 695 O O . LEU A 1 83 ? -12.144 5.388 22.669 1.00 81.88 83 LEU A O 1
ATOM 699 N N . SER A 1 84 ? -13.111 4.540 24.515 1.00 80.00 84 SER A N 1
ATOM 700 C CA . SER A 1 84 ? -13.302 3.187 23.972 1.00 80.00 84 SER A CA 1
ATOM 701 C C . SER A 1 84 ? -14.135 3.221 22.688 1.00 80.00 84 SER A C 1
ATOM 703 O O . SER A 1 84 ? -13.754 2.613 21.696 1.00 80.00 84 SER A O 1
ATOM 705 N N . GLN A 1 85 ? -15.216 4.004 22.658 1.00 83.38 85 GLN A N 1
ATOM 706 C CA . GLN A 1 85 ? -16.043 4.201 21.467 1.00 83.38 85 GLN A CA 1
ATOM 707 C C . GLN A 1 85 ? -15.240 4.760 20.291 1.00 83.38 85 GLN A C 1
ATOM 709 O O . GLN A 1 85 ? -15.348 4.235 19.186 1.00 83.38 85 GLN A O 1
ATOM 714 N N . SER A 1 86 ? -14.407 5.777 20.523 1.00 81.38 86 SER A N 1
ATOM 715 C CA . SER A 1 86 ? -13.574 6.368 19.471 1.00 81.38 86 SER A CA 1
ATOM 716 C C . SER A 1 86 ? -12.544 5.378 18.909 1.00 81.38 86 SER A C 1
ATOM 718 O O . SER A 1 86 ? -12.382 5.281 17.692 1.00 81.38 86 SER A O 1
ATOM 720 N N . LEU A 1 87 ? -11.902 4.585 19.774 1.00 84.31 87 LEU A N 1
ATOM 721 C CA . LEU A 1 87 ? -10.915 3.575 19.381 1.00 84.31 87 LEU A CA 1
ATOM 722 C C . LEU A 1 87 ? -11.565 2.435 18.591 1.00 84.31 87 LEU A C 1
ATOM 724 O O . LEU A 1 87 ? -11.062 2.039 17.535 1.00 84.31 87 LEU A O 1
ATOM 728 N N . LEU A 1 88 ? -12.708 1.936 19.067 1.00 83.25 88 LEU A N 1
ATOM 729 C CA . LEU A 1 88 ? -13.464 0.882 18.396 1.00 83.25 88 LEU A CA 1
ATOM 730 C C . LEU A 1 88 ? -14.032 1.367 17.056 1.00 83.25 88 LEU A C 1
ATOM 732 O O . LEU A 1 88 ? -13.968 0.627 16.081 1.00 83.25 88 LEU A O 1
ATOM 736 N N . ALA A 1 89 ? -14.513 2.612 16.966 1.00 82.75 89 ALA A N 1
ATOM 737 C CA . ALA A 1 89 ? -15.003 3.187 15.711 1.00 82.75 89 ALA A CA 1
ATOM 738 C C . ALA A 1 89 ? -13.899 3.251 14.644 1.00 82.75 89 ALA A C 1
ATOM 740 O O . ALA A 1 89 ? -14.111 2.803 13.517 1.00 82.75 89 ALA A O 1
ATOM 741 N N . CYS A 1 90 ? -12.704 3.735 15.008 1.00 84.88 90 CYS A N 1
ATOM 742 C CA . CYS A 1 90 ? -11.544 3.727 14.113 1.00 84.88 90 CYS A CA 1
ATOM 743 C C . CYS A 1 90 ? -11.161 2.302 13.690 1.00 84.88 90 CYS A C 1
ATOM 745 O O . CYS A 1 90 ? -10.917 2.054 12.512 1.00 84.88 90 CYS A O 1
ATOM 747 N N . SER A 1 91 ? -11.150 1.360 14.638 1.00 85.44 91 SER A N 1
ATOM 748 C CA . SER A 1 91 ? -10.795 -0.041 14.372 1.00 85.44 91 SER A CA 1
ATOM 749 C C . SER A 1 91 ? -11.777 -0.699 13.401 1.00 85.44 91 SER A C 1
ATOM 751 O O . SER A 1 91 ? -11.361 -1.338 12.440 1.00 85.44 91 SER A O 1
ATOM 753 N N . VAL A 1 92 ? -13.080 -0.488 13.595 1.00 82.62 92 VAL A N 1
ATOM 754 C CA . VAL A 1 92 ? -14.130 -0.992 12.699 1.00 82.62 92 VAL A CA 1
ATOM 755 C C . VAL A 1 92 ? -14.008 -0.386 11.305 1.00 82.62 92 VAL A C 1
ATOM 757 O O . VAL A 1 92 ? -14.087 -1.107 10.311 1.00 82.62 92 VAL A O 1
ATOM 760 N N . GLN A 1 93 ? -13.767 0.925 11.215 1.00 84.12 93 GLN A N 1
ATOM 761 C CA . GLN A 1 93 ? -13.583 1.594 9.931 1.00 84.12 93 GLN A CA 1
ATOM 762 C C . GLN A 1 93 ? -12.371 1.030 9.175 1.00 84.12 93 GLN A C 1
ATOM 764 O O . GLN A 1 93 ? -12.488 0.708 7.994 1.00 84.12 93 GLN A O 1
ATOM 769 N N . TRP A 1 94 ? -11.226 0.869 9.845 1.00 84.38 94 TRP A N 1
ATOM 770 C CA . TRP A 1 94 ? -10.031 0.280 9.236 1.00 84.38 94 TRP A CA 1
ATOM 771 C C . TRP A 1 94 ? -10.224 -1.185 8.864 1.00 84.38 94 TRP A C 1
ATOM 773 O O . TRP A 1 94 ? -9.776 -1.597 7.800 1.00 84.38 94 TRP A O 1
ATOM 783 N N . TYR A 1 95 ? -10.913 -1.967 9.694 1.00 83.38 95 TYR A N 1
ATOM 784 C CA . TYR A 1 95 ? -11.239 -3.352 9.370 1.00 83.38 95 TYR A CA 1
ATOM 785 C C . TYR A 1 95 ? -12.119 -3.445 8.120 1.00 83.38 95 TYR A C 1
ATOM 787 O O . TYR A 1 95 ? -11.812 -4.219 7.215 1.00 83.38 95 TYR A O 1
ATOM 795 N N . SER A 1 96 ? -13.172 -2.625 8.034 1.00 83.44 96 SER A N 1
ATOM 796 C CA . SER A 1 96 ? -14.048 -2.579 6.860 1.00 83.44 96 SER A CA 1
ATOM 797 C C . SER A 1 96 ? -13.266 -2.194 5.604 1.00 83.44 96 SER A C 1
ATOM 799 O O . SER A 1 96 ? -13.401 -2.855 4.577 1.00 83.44 96 SER A O 1
ATOM 801 N N . ASP A 1 97 ? -12.414 -1.172 5.693 1.00 83.62 97 ASP A N 1
ATOM 802 C CA . ASP A 1 97 ? -11.575 -0.728 4.580 1.00 83.62 97 ASP A CA 1
ATOM 803 C C . ASP A 1 97 ? -10.615 -1.837 4.116 1.00 83.62 97 ASP A C 1
ATOM 805 O O . ASP A 1 97 ? -10.557 -2.176 2.934 1.00 83.62 97 ASP A O 1
ATOM 809 N N . LEU A 1 98 ? -9.933 -2.496 5.057 1.00 83.00 98 LEU A N 1
ATOM 810 C CA . LEU A 1 98 ? -9.067 -3.638 4.764 1.00 83.00 98 LEU A CA 1
ATOM 811 C C . LEU A 1 98 ? -9.847 -4.801 4.147 1.00 83.00 98 LEU A C 1
ATOM 813 O O . LEU A 1 98 ? -9.382 -5.393 3.179 1.00 83.00 98 LEU A O 1
ATOM 817 N N . SER A 1 99 ? -11.034 -5.118 4.665 1.00 78.38 99 SER A N 1
ATOM 818 C CA . SER A 1 99 ? -11.852 -6.224 4.159 1.00 78.38 99 SER A CA 1
ATOM 819 C C . SER A 1 99 ? -12.291 -6.021 2.705 1.00 78.38 99 SER A C 1
ATOM 821 O O . SER A 1 99 ? -12.344 -6.995 1.958 1.00 78.38 99 SER A O 1
ATOM 823 N N . GLN A 1 100 ? -12.544 -4.771 2.300 1.00 78.81 100 GLN A N 1
ATOM 824 C CA . GLN A 1 100 ? -12.975 -4.414 0.947 1.00 78.81 100 GLN A CA 1
ATOM 825 C C . GLN A 1 100 ? -11.799 -4.243 -0.022 1.00 78.81 100 GLN A C 1
ATOM 827 O O . GLN A 1 100 ? -11.920 -4.588 -1.194 1.00 78.81 100 GLN A O 1
ATOM 832 N N . ASN A 1 101 ? -10.669 -3.709 0.454 1.00 77.44 101 ASN A N 1
ATOM 833 C CA . ASN A 1 101 ? -9.558 -3.302 -0.408 1.00 77.44 101 ASN A CA 1
ATOM 834 C C . ASN A 1 101 ? -8.370 -4.275 -0.429 1.00 77.44 101 ASN A C 1
ATOM 836 O O . ASN A 1 101 ? -7.464 -4.084 -1.244 1.00 77.44 101 ASN A O 1
ATOM 840 N N . LEU A 1 102 ? -8.307 -5.281 0.448 1.00 77.69 102 LEU A N 1
ATOM 841 C CA . LEU A 1 102 ? -7.246 -6.295 0.408 1.00 77.69 102 LEU A CA 1
ATOM 842 C C . LEU A 1 102 ? -7.503 -7.314 -0.700 1.00 77.69 102 LEU A C 1
ATOM 844 O O . LEU A 1 102 ? -8.547 -7.965 -0.733 1.00 77.69 102 LEU A O 1
ATOM 848 N N . VAL A 1 103 ? -6.502 -7.512 -1.557 1.00 72.94 103 VAL A N 1
ATOM 849 C CA . VAL A 1 103 ? -6.527 -8.605 -2.536 1.00 72.94 103 VAL A CA 1
ATOM 850 C C . VAL A 1 103 ? -6.196 -9.926 -1.831 1.00 72.94 103 VAL A C 1
ATOM 852 O O . VAL A 1 103 ? -5.456 -9.941 -0.846 1.00 72.94 103 VAL A O 1
ATOM 855 N N . GLU A 1 104 ? -6.718 -11.055 -2.319 1.00 69.44 104 GLU A N 1
ATOM 856 C CA . GLU A 1 104 ? -6.566 -12.368 -1.669 1.00 69.44 104 GLU A CA 1
ATOM 857 C C . GLU A 1 104 ? -5.108 -12.740 -1.357 1.00 69.44 104 GLU A C 1
ATOM 859 O O . GLU A 1 104 ? -4.830 -13.281 -0.287 1.00 69.44 104 GLU A O 1
ATOM 864 N N . TYR A 1 105 ? -4.161 -12.418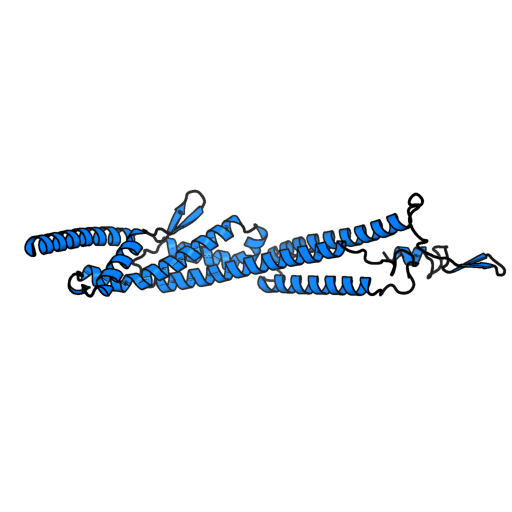 -2.245 1.00 68.62 105 TYR A N 1
ATOM 865 C CA . TYR A 1 105 ? -2.740 -12.679 -2.001 1.00 68.62 105 TYR A CA 1
ATOM 866 C C . TYR A 1 105 ? -2.150 -11.770 -0.906 1.00 68.62 105 TYR A C 1
ATOM 868 O O . TYR A 1 105 ? -1.347 -12.236 -0.105 1.00 68.62 105 TYR A O 1
ATOM 876 N N . GLU A 1 106 ? -2.581 -10.507 -0.790 1.00 70.81 106 GLU A N 1
ATOM 877 C CA . GLU A 1 106 ? -2.150 -9.601 0.291 1.00 70.81 106 GLU A CA 1
ATOM 878 C C . GLU A 1 106 ? -2.709 -10.054 1.642 1.00 70.81 106 GLU A C 1
ATOM 880 O O . GLU A 1 106 ? -2.026 -10.002 2.664 1.00 70.81 106 GLU A O 1
ATOM 885 N N . LYS A 1 107 ? -3.950 -10.549 1.636 1.00 70.94 107 LYS A N 1
ATOM 886 C CA . LYS A 1 107 ? -4.617 -11.091 2.822 1.00 70.94 107 LYS A CA 1
ATOM 887 C C . LYS A 1 107 ? -3.897 -12.339 3.335 1.00 70.94 107 LYS A C 1
ATOM 889 O O . LYS A 1 107 ? -3.671 -12.475 4.532 1.00 70.94 107 LYS A O 1
ATOM 894 N N . LYS A 1 108 ? -3.450 -13.204 2.420 1.00 71.56 108 LYS A N 1
ATOM 895 C CA . LYS A 1 108 ? -2.638 -14.392 2.720 1.00 71.56 108 LYS A CA 1
ATOM 896 C C . LYS A 1 108 ? -1.287 -14.051 3.365 1.00 71.56 108 LYS A C 1
ATOM 898 O O . LYS A 1 108 ? -0.883 -14.732 4.308 1.00 71.56 108 LYS A O 1
ATOM 903 N N . LEU A 1 109 ? -0.625 -12.973 2.934 1.00 73.19 109 LEU A N 1
ATOM 904 C CA . LEU A 1 109 ? 0.646 -12.511 3.522 1.00 73.19 109 LEU A CA 1
ATOM 905 C C . LEU A 1 109 ? 0.526 -12.060 4.981 1.00 73.19 109 LEU A C 1
ATOM 907 O O . LEU A 1 109 ? 1.497 -12.160 5.733 1.00 73.19 109 LEU A O 1
ATOM 911 N N . ILE A 1 110 ? -0.654 -11.565 5.359 1.00 76.12 110 ILE A N 1
ATOM 912 C CA . ILE A 1 110 ? -0.967 -11.034 6.692 1.00 76.12 110 ILE A CA 1
ATOM 913 C C . ILE A 1 110 ? -1.885 -12.005 7.451 1.00 76.12 110 ILE A C 1
ATOM 915 O O . ILE A 1 110 ? -2.423 -11.662 8.493 1.00 76.12 110 ILE A O 1
ATOM 919 N N . SER A 1 111 ? -2.047 -13.238 6.958 1.00 75.50 111 SER A N 1
ATOM 920 C CA . SER A 1 111 ? -2.960 -14.245 7.520 1.00 75.50 111 SER A CA 1
ATOM 921 C C . SER A 1 111 ? -2.840 -14.365 9.036 1.00 75.50 111 SER A C 1
ATOM 923 O O . SER A 1 111 ? -3.837 -14.238 9.721 1.00 75.50 111 SER A O 1
ATOM 925 N N . LYS A 1 112 ? -1.621 -14.448 9.579 1.00 78.19 112 LYS A N 1
ATOM 926 C CA . LYS A 1 112 ? -1.401 -14.525 11.033 1.00 78.19 112 LYS A CA 1
ATOM 927 C C . LYS A 1 112 ? -1.987 -13.335 11.799 1.00 78.19 112 LYS A C 1
ATOM 929 O O . LYS A 1 112 ? -2.742 -13.525 12.741 1.00 78.19 112 LYS A O 1
ATOM 934 N N . GLN A 1 113 ? -1.653 -12.108 11.396 1.00 81.69 113 GLN A N 1
ATOM 935 C CA . GLN A 1 113 ? -2.148 -10.907 12.076 1.00 81.69 113 GLN A CA 1
ATOM 936 C C . GLN A 1 113 ? -3.638 -10.667 11.796 1.00 81.69 113 GLN A C 1
ATOM 938 O O . GLN A 1 113 ? -4.330 -10.044 12.596 1.00 81.69 113 GLN A O 1
ATOM 943 N N . TRP A 1 114 ? -4.125 -11.138 10.648 1.00 81.38 114 TRP A N 1
ATOM 944 C CA . TRP A 1 114 ? -5.533 -11.111 10.281 1.00 81.38 114 TRP A CA 1
ATOM 945 C C . TRP A 1 114 ? -6.351 -12.090 11.130 1.00 81.38 114 TRP A C 1
ATOM 947 O O . TRP A 1 114 ? -7.426 -11.729 11.597 1.00 81.38 114 TRP A O 1
ATOM 957 N N . ASP A 1 115 ? -5.819 -13.281 11.393 1.00 81.81 115 ASP A N 1
ATOM 958 C CA . ASP A 1 115 ? -6.416 -14.280 12.279 1.00 81.81 115 ASP A CA 1
ATOM 959 C C . ASP A 1 115 ? -6.448 -13.759 13.722 1.00 81.81 115 ASP A C 1
ATOM 961 O O . ASP A 1 115 ? -7.493 -13.816 14.365 1.00 81.81 115 ASP A O 1
ATOM 965 N N . ASP A 1 116 ? -5.359 -13.143 14.202 1.00 82.88 116 ASP A N 1
ATOM 966 C CA . ASP A 1 116 ? -5.325 -12.480 15.515 1.00 82.88 116 ASP A CA 1
ATOM 967 C C . ASP A 1 116 ? -6.390 -11.368 15.622 1.00 82.88 116 ASP A C 1
ATOM 969 O O . ASP A 1 116 ? -7.046 -11.217 16.657 1.00 82.88 116 ASP A O 1
ATOM 973 N N . LEU A 1 117 ? -6.603 -10.599 14.544 1.00 83.31 117 LEU A N 1
ATOM 974 C CA . LEU A 1 117 ? -7.672 -9.598 14.472 1.00 83.31 117 LEU A CA 1
ATOM 975 C C . LEU A 1 117 ? -9.062 -10.232 14.510 1.00 83.31 117 LEU A C 1
ATOM 977 O O . LEU A 1 117 ? -9.933 -9.716 15.208 1.00 83.31 117 LEU A O 1
ATOM 981 N N . ILE A 1 118 ? -9.280 -11.331 13.782 1.00 80.69 118 ILE A N 1
ATOM 982 C CA . ILE A 1 118 ? -10.554 -12.061 13.803 1.00 80.69 118 ILE A CA 1
ATOM 983 C C . ILE A 1 118 ? -10.833 -12.581 15.211 1.00 80.69 118 ILE A C 1
ATOM 985 O O . ILE A 1 118 ? -11.928 -12.354 15.711 1.00 80.69 118 ILE A O 1
ATOM 989 N N . ILE A 1 119 ? -9.850 -13.190 15.880 1.00 84.06 119 ILE A N 1
ATOM 990 C CA . ILE A 1 119 ? -9.996 -13.690 17.255 1.00 84.06 119 ILE A CA 1
ATOM 991 C C . ILE A 1 119 ? -10.374 -12.543 18.201 1.00 84.06 119 ILE A C 1
ATOM 993 O O . ILE A 1 119 ? -11.323 -12.663 18.975 1.00 84.06 119 ILE A O 1
ATOM 997 N N . LEU A 1 120 ? -9.695 -11.394 18.110 1.00 82.19 120 LEU A N 1
ATOM 998 C CA . LEU A 1 120 ? -10.041 -10.231 18.932 1.00 82.19 120 LEU A CA 1
ATOM 999 C C . LEU A 1 120 ? -11.434 -9.677 18.611 1.00 82.19 120 LEU A C 1
ATOM 1001 O O . LEU A 1 120 ? -12.132 -9.238 19.525 1.00 82.19 120 LEU A O 1
ATOM 1005 N N . LEU A 1 121 ? -11.863 -9.684 17.348 1.00 81.31 121 LEU A N 1
ATOM 1006 C CA . LEU A 1 121 ? -13.223 -9.292 16.965 1.00 81.31 121 LEU A CA 1
ATOM 1007 C C . LEU A 1 121 ? -14.266 -10.293 17.486 1.00 81.31 121 LEU A C 1
ATOM 1009 O O . LEU A 1 121 ? -15.312 -9.873 17.981 1.00 81.31 121 LEU A O 1
ATOM 1013 N N . GLU A 1 122 ? -13.963 -11.592 17.454 1.00 80.50 122 GLU A N 1
ATOM 1014 C CA . GLU A 1 122 ? -14.779 -12.666 18.031 1.00 80.50 122 GLU A CA 1
ATOM 1015 C C . GLU A 1 122 ? -14.980 -12.493 19.536 1.00 80.50 122 GLU A C 1
ATOM 1017 O O . GLU A 1 122 ? -16.120 -12.509 20.012 1.00 80.50 122 GLU A O 1
ATOM 1022 N N . GLU A 1 123 ? -13.909 -12.202 20.278 1.00 79.88 123 GLU A N 1
ATOM 1023 C CA . GLU A 1 123 ? -14.001 -11.827 21.693 1.00 79.88 123 GLU A CA 1
ATOM 1024 C C . GLU A 1 123 ? -14.904 -10.602 21.903 1.00 79.88 123 GLU A C 1
ATOM 1026 O O . GLU A 1 123 ? -15.640 -10.522 22.891 1.00 79.88 123 GLU A O 1
ATOM 1031 N N . GLY A 1 124 ? -14.875 -9.655 20.966 1.00 74.31 124 GLY A N 1
ATOM 1032 C CA . GLY A 1 124 ? -15.669 -8.432 20.988 1.00 74.31 124 GLY A CA 1
ATOM 1033 C C . GLY A 1 124 ? -17.175 -8.648 20.873 1.00 74.31 124 GLY A C 1
ATOM 1034 O O . GLY A 1 124 ? -17.933 -7.933 21.527 1.00 74.31 124 GLY A O 1
ATOM 1035 N N . TYR A 1 125 ? -17.625 -9.646 20.104 1.00 73.69 125 TYR A N 1
ATOM 1036 C CA . TYR A 1 125 ? -19.058 -9.959 19.978 1.00 73.69 125 TYR A CA 1
ATOM 1037 C C . TYR A 1 125 ? -19.673 -10.471 21.282 1.00 73.69 125 TYR A C 1
ATOM 1039 O O . TYR A 1 125 ? -20.871 -10.308 21.497 1.00 73.69 125 TYR A O 1
ATOM 1047 N N . SER A 1 126 ? -18.863 -11.071 22.158 1.00 72.06 126 SER A N 1
ATOM 1048 C CA . SER A 1 126 ? -19.305 -11.544 23.475 1.00 72.06 126 SER A CA 1
ATOM 1049 C C . SER A 1 126 ? -19.306 -10.455 24.557 1.00 72.06 126 SER A C 1
ATOM 1051 O O . SER A 1 126 ? -19.810 -10.681 25.658 1.00 72.06 126 SER A O 1
ATOM 1053 N N . LYS A 1 127 ? -18.738 -9.275 24.265 1.00 76.38 127 LYS A N 1
ATOM 1054 C CA . LYS A 1 127 ? -18.582 -8.171 25.219 1.00 76.38 127 LYS A CA 1
ATOM 1055 C C . LYS A 1 127 ? -19.680 -7.120 25.073 1.00 76.38 127 LYS A C 1
ATOM 1057 O O . LYS A 1 127 ? -20.293 -6.940 24.022 1.00 76.38 127 LYS A O 1
ATOM 1062 N N . ILE A 1 128 ? -19.882 -6.403 26.173 1.00 77.31 128 ILE A N 1
ATOM 1063 C CA . ILE A 1 128 ? -20.924 -5.394 26.385 1.00 77.31 128 ILE A CA 1
ATOM 1064 C C . ILE A 1 128 ? -20.246 -4.070 26.784 1.00 77.31 128 ILE A C 1
ATOM 1066 O O . ILE A 1 128 ? -19.132 -4.097 27.323 1.00 77.31 128 ILE A O 1
ATOM 1070 N N . TRP A 1 129 ? -20.878 -2.910 26.564 1.00 72.12 129 TRP A N 1
ATOM 1071 C CA . TRP A 1 129 ? -20.294 -1.605 26.936 1.00 72.12 129 TRP A CA 1
ATOM 1072 C C . TRP A 1 129 ? -20.056 -1.434 28.443 1.00 72.12 129 TRP A C 1
ATOM 1074 O O . TRP A 1 129 ? -19.230 -0.616 28.849 1.00 72.12 129 TRP A O 1
ATOM 1084 N N . THR A 1 130 ? -20.736 -2.225 29.273 1.00 70.69 130 THR A N 1
ATOM 1085 C CA . THR A 1 130 ? -20.573 -2.269 30.733 1.00 70.69 130 THR A CA 1
ATOM 1086 C C . THR A 1 130 ? -19.470 -3.221 31.212 1.00 70.69 130 THR A C 1
ATOM 1088 O O . THR A 1 130 ? -19.194 -3.268 32.411 1.00 70.69 130 THR A O 1
ATOM 1091 N N . SER A 1 131 ? -18.802 -3.951 30.308 1.00 73.31 131 SER A N 1
ATOM 1092 C CA . SER A 1 131 ? -17.777 -4.937 30.678 1.00 73.31 131 SER A CA 1
ATOM 1093 C C . SER A 1 131 ? -16.540 -4.314 31.340 1.00 73.31 131 SER A C 1
ATOM 1095 O O . SER A 1 131 ? -16.007 -3.285 30.909 1.00 73.31 131 SER A O 1
ATOM 1097 N N . GLU A 1 132 ? -16.044 -4.965 32.396 1.00 72.62 132 GLU A N 1
ATOM 1098 C CA . GLU A 1 132 ? -14.783 -4.579 33.027 1.00 72.62 132 GLU A CA 1
ATOM 1099 C C . GLU A 1 132 ? -13.613 -4.764 32.050 1.00 72.62 132 GLU A C 1
ATOM 1101 O O . GLU A 1 132 ? -13.506 -5.769 31.348 1.00 72.62 132 GLU A O 1
ATOM 1106 N N . GLY A 1 133 ? -12.719 -3.773 31.988 1.00 75.62 133 GLY A N 1
ATOM 1107 C CA . GLY A 1 133 ? -11.556 -3.821 31.099 1.00 75.62 133 GLY A CA 1
ATOM 1108 C C . GLY A 1 133 ? -11.848 -3.531 29.620 1.00 75.62 133 GLY A C 1
ATOM 1109 O O . GLY A 1 133 ? -10.952 -3.730 28.796 1.00 75.62 133 GLY A O 1
ATOM 1110 N N . LEU A 1 134 ? -13.037 -3.011 29.276 1.00 79.31 134 LEU A N 1
ATOM 1111 C CA . LEU A 1 134 ? -13.390 -2.601 27.907 1.00 79.31 134 LEU A CA 1
ATOM 1112 C C . LEU A 1 134 ? -12.333 -1.688 27.276 1.00 79.31 134 LEU A C 1
ATOM 1114 O O . LEU A 1 134 ? -11.958 -1.891 26.127 1.00 79.31 134 LEU A O 1
ATOM 1118 N N . LEU A 1 135 ? -11.823 -0.726 28.046 1.00 80.38 135 LEU A N 1
ATOM 1119 C CA . LEU A 1 135 ? -10.802 0.209 27.583 1.00 80.38 135 LEU A CA 1
ATOM 1120 C C . LEU A 1 135 ? -9.520 -0.512 27.143 1.00 80.38 135 LEU A C 1
ATOM 1122 O O . LEU A 1 135 ? -9.035 -0.278 26.044 1.00 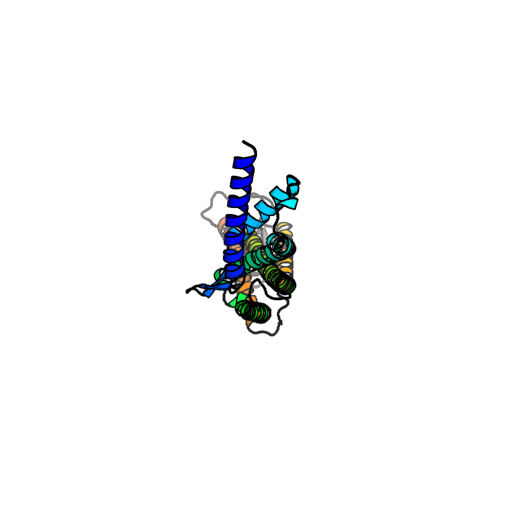80.38 135 LEU A O 1
ATOM 1126 N N . SER A 1 136 ? -9.017 -1.446 27.955 1.00 84.56 136 SER A N 1
ATOM 1127 C CA . SER A 1 136 ? -7.812 -2.214 27.614 1.00 84.56 136 SER A CA 1
ATOM 1128 C C . SER A 1 136 ? -8.030 -3.097 26.384 1.00 84.56 136 SER A C 1
ATOM 1130 O O . SER A 1 136 ? -7.125 -3.273 25.572 1.00 84.56 136 SER A O 1
ATOM 1132 N N . TYR A 1 137 ? -9.233 -3.650 26.221 1.00 85.38 137 TYR A N 1
ATOM 1133 C CA . TYR A 1 137 ? -9.592 -4.383 25.011 1.00 85.38 137 TYR A CA 1
ATOM 1134 C C . TYR A 1 137 ? -9.652 -3.464 23.781 1.00 85.38 137 TYR A C 1
ATOM 1136 O O . TYR A 1 137 ? -9.085 -3.807 22.746 1.00 85.38 137 TYR A O 1
ATOM 1144 N N . ALA A 1 138 ? -10.282 -2.292 23.901 1.00 82.69 138 ALA A N 1
ATOM 1145 C CA . ALA A 1 138 ? -10.382 -1.313 22.823 1.00 82.69 138 ALA A CA 1
ATOM 1146 C C . ALA A 1 138 ? -9.000 -0.806 22.386 1.00 82.69 138 ALA A C 1
ATOM 1148 O O . ALA A 1 138 ? -8.749 -0.696 21.190 1.00 82.69 138 ALA A O 1
ATOM 1149 N N . GLU A 1 139 ? -8.091 -0.565 23.334 1.00 86.12 139 GLU A N 1
ATOM 1150 C CA . GLU A 1 139 ? -6.692 -0.220 23.060 1.00 86.12 139 GLU A CA 1
ATOM 1151 C C . GLU A 1 139 ? -5.964 -1.347 22.319 1.00 86.12 139 GLU A C 1
ATOM 1153 O O . GLU A 1 139 ? -5.353 -1.094 21.286 1.00 86.12 139 GLU A O 1
ATOM 1158 N N . LYS A 1 140 ? -6.090 -2.604 22.770 1.00 86.88 140 LYS A N 1
ATOM 1159 C CA . LYS A 1 140 ? -5.471 -3.758 22.091 1.00 86.88 140 LYS A CA 1
ATOM 1160 C C . LYS A 1 140 ? -5.977 -3.940 20.661 1.00 86.88 140 LYS A C 1
ATOM 1162 O O . LYS A 1 140 ? -5.171 -4.140 19.753 1.00 86.88 140 LYS A O 1
ATOM 1167 N N . LEU A 1 141 ? -7.297 -3.875 20.460 1.00 86.69 141 LEU A N 1
ATOM 1168 C CA . LEU A 1 141 ? -7.895 -3.990 19.130 1.00 86.69 141 LEU A CA 1
ATOM 1169 C C . LEU A 1 141 ? -7.432 -2.837 18.236 1.00 86.69 141 LEU A C 1
ATOM 1171 O O . LEU A 1 141 ? -7.060 -3.066 17.086 1.00 86.69 141 LEU A O 1
ATOM 1175 N N . TYR A 1 142 ? -7.404 -1.618 18.773 1.00 88.56 142 TYR A N 1
ATOM 1176 C CA . TYR A 1 142 ? -6.941 -0.442 18.050 1.00 88.56 142 TYR A CA 1
ATOM 1177 C C . TYR A 1 142 ? -5.472 -0.546 17.655 1.00 88.56 142 TYR A C 1
ATOM 1179 O O . TYR A 1 142 ? -5.150 -0.328 16.490 1.00 88.56 142 TYR A O 1
ATOM 1187 N N . ASP A 1 143 ? -4.589 -0.920 18.578 1.00 87.88 143 ASP A N 1
ATOM 1188 C CA . ASP A 1 143 ? -3.156 -1.035 18.309 1.00 87.88 143 ASP A CA 1
ATOM 1189 C C . ASP A 1 143 ? -2.866 -2.108 17.257 1.00 87.88 143 ASP A C 1
ATOM 1191 O O . ASP A 1 143 ? -2.092 -1.860 16.327 1.00 87.88 143 ASP A O 1
ATOM 1195 N N . LEU A 1 144 ? -3.530 -3.269 17.341 1.00 86.00 144 LEU A N 1
ATOM 1196 C CA . LEU A 1 144 ? -3.372 -4.329 16.345 1.00 86.00 144 LEU A CA 1
ATOM 1197 C C . LEU A 1 144 ? -3.937 -3.906 14.983 1.00 86.00 144 LEU A C 1
ATOM 1199 O O . LEU A 1 144 ? -3.256 -4.041 13.964 1.00 86.00 144 LEU A O 1
ATOM 1203 N N . THR A 1 145 ? -5.150 -3.345 14.955 1.00 86.69 145 THR A N 1
ATOM 1204 C CA . THR A 1 145 ? -5.795 -2.924 13.700 1.00 86.69 145 THR A CA 1
ATOM 1205 C C . THR A 1 145 ? -5.001 -1.808 13.035 1.00 86.69 145 THR A C 1
ATOM 1207 O O . THR A 1 145 ? -4.751 -1.857 11.832 1.00 86.69 145 THR A O 1
ATOM 1210 N N . LYS A 1 146 ? -4.527 -0.833 13.818 1.00 88.25 146 LYS A N 1
ATOM 1211 C CA . LYS A 1 146 ? -3.653 0.245 13.351 1.00 88.25 146 LYS A CA 1
ATOM 1212 C C . LYS A 1 146 ? -2.350 -0.305 12.791 1.00 88.25 146 LYS A C 1
ATOM 1214 O O . LYS A 1 146 ? -1.926 0.122 11.720 1.00 88.25 146 LYS A O 1
ATOM 1219 N N . TYR A 1 147 ? -1.716 -1.242 13.493 1.00 86.38 147 TYR A N 1
ATOM 1220 C CA . TYR A 1 147 ? -0.477 -1.865 13.036 1.00 86.38 147 TYR A CA 1
ATOM 1221 C C . TYR A 1 147 ? -0.663 -2.554 11.679 1.00 86.38 147 TYR A C 1
ATOM 1223 O O . TYR A 1 147 ? 0.127 -2.317 10.759 1.00 86.38 147 TYR A O 1
ATOM 1231 N N . VAL A 1 148 ? -1.723 -3.354 11.529 1.00 84.75 148 VAL A N 1
ATOM 1232 C CA . VAL A 1 148 ? -2.045 -4.038 10.268 1.00 84.75 148 VAL A CA 1
ATOM 1233 C C . VAL A 1 148 ? -2.355 -3.026 9.167 1.00 84.75 148 VAL A C 1
ATOM 1235 O O . VAL A 1 148 ? -1.733 -3.069 8.104 1.00 84.75 148 VAL A O 1
ATOM 1238 N N . TYR A 1 149 ? -3.238 -2.066 9.440 1.00 86.62 149 TYR A N 1
ATOM 1239 C CA . TYR A 1 149 ? -3.638 -1.038 8.485 1.00 86.62 149 TYR A CA 1
ATOM 1240 C C . TYR A 1 149 ? -2.450 -0.205 7.992 1.00 86.62 149 TYR A C 1
ATOM 1242 O O . TYR A 1 149 ? -2.234 -0.065 6.788 1.00 86.62 149 TYR A O 1
ATOM 1250 N N . GLU A 1 150 ? -1.622 0.309 8.906 1.00 86.31 150 GLU A N 1
ATOM 1251 C CA . GLU A 1 150 ? -0.436 1.081 8.541 1.00 86.31 150 GLU A CA 1
ATOM 1252 C C . GLU A 1 150 ? 0.570 0.253 7.739 1.00 86.31 150 GLU A C 1
ATOM 1254 O O . GLU A 1 150 ? 1.201 0.789 6.827 1.00 86.31 150 GLU A O 1
ATOM 1259 N N . THR A 1 151 ? 0.740 -1.029 8.069 1.00 82.19 151 THR A N 1
ATOM 1260 C CA . THR A 1 151 ? 1.665 -1.919 7.354 1.00 82.19 151 THR A CA 1
ATOM 1261 C C . THR A 1 151 ? 1.193 -2.146 5.919 1.00 82.19 151 THR A C 1
ATOM 1263 O O . THR A 1 151 ? 1.976 -1.939 4.989 1.00 82.19 151 THR A O 1
ATOM 1266 N N . VAL A 1 152 ? -0.094 -2.460 5.726 1.00 83.81 152 VAL A N 1
ATOM 1267 C CA . VAL A 1 152 ? -0.713 -2.626 4.398 1.00 83.81 152 VAL A CA 1
ATOM 1268 C C . VAL A 1 152 ? -0.614 -1.341 3.586 1.00 83.81 152 VAL A C 1
ATOM 1270 O O . VAL A 1 152 ? -0.142 -1.357 2.451 1.00 83.81 152 VAL A O 1
ATOM 1273 N N . MET A 1 153 ? -1.012 -0.207 4.162 1.00 85.19 153 MET A N 1
ATOM 1274 C CA . MET A 1 153 ? -1.029 1.068 3.441 1.00 85.19 153 MET A CA 1
ATOM 1275 C C . MET A 1 153 ? 0.378 1.538 3.065 1.00 85.19 153 MET A C 1
ATOM 1277 O O . MET A 1 153 ? 0.586 2.037 1.956 1.00 85.19 153 MET A O 1
ATOM 1281 N N . LYS A 1 154 ? 1.371 1.349 3.947 1.00 84.19 154 LYS A N 1
ATOM 1282 C CA . LYS A 1 154 ? 2.780 1.635 3.628 1.00 84.19 154 LYS A CA 1
ATOM 1283 C C . LYS A 1 154 ? 3.289 0.721 2.516 1.00 84.19 154 LYS A C 1
ATOM 1285 O O . LYS A 1 154 ? 3.950 1.211 1.603 1.00 84.19 154 LYS A O 1
ATOM 1290 N N . ALA A 1 155 ? 2.957 -0.568 2.555 1.00 80.19 155 ALA A N 1
ATOM 1291 C CA . ALA A 1 155 ? 3.344 -1.497 1.505 1.00 80.19 155 ALA A CA 1
ATOM 1292 C C . ALA A 1 155 ? 2.729 -1.130 0.148 1.00 80.19 155 ALA A C 1
ATOM 1294 O O . ALA A 1 155 ? 3.470 -0.949 -0.816 1.00 80.19 155 ALA A O 1
ATOM 1295 N N . LYS A 1 156 ? 1.410 -0.905 0.087 1.00 82.81 156 LYS A N 1
ATOM 1296 C CA . LYS A 1 156 ? 0.716 -0.469 -1.136 1.00 82.81 156 LYS A CA 1
ATOM 1297 C C . LYS A 1 156 ? 1.306 0.813 -1.702 1.00 82.81 156 LYS A C 1
ATOM 1299 O O . LYS A 1 156 ? 1.573 0.902 -2.897 1.00 82.81 156 LYS A O 1
ATOM 1304 N N . LYS A 1 157 ? 1.571 1.799 -0.842 1.00 85.94 157 LYS A N 1
ATOM 1305 C CA . LYS A 1 157 ? 2.223 3.045 -1.256 1.00 85.94 157 LYS A CA 1
ATOM 1306 C C . LYS A 1 157 ? 3.602 2.790 -1.865 1.00 85.94 157 LYS A C 1
ATOM 1308 O O . LYS A 1 157 ? 3.908 3.364 -2.906 1.00 85.94 157 LYS A O 1
ATOM 1313 N N . ASN A 1 158 ? 4.412 1.928 -1.252 1.00 83.94 158 ASN A N 1
ATOM 1314 C CA . ASN A 1 158 ? 5.735 1.608 -1.778 1.00 83.94 158 ASN A CA 1
ATOM 1315 C C . ASN A 1 158 ? 5.658 0.895 -3.137 1.00 83.94 158 ASN A C 1
ATOM 1317 O O . ASN A 1 158 ? 6.448 1.229 -4.015 1.00 83.94 158 ASN A O 1
ATOM 1321 N N . ILE A 1 159 ? 4.704 -0.023 -3.338 1.00 82.31 159 ILE A N 1
ATOM 1322 C CA . ILE A 1 159 ? 4.477 -0.679 -4.640 1.00 82.31 159 ILE A CA 1
ATOM 1323 C C . ILE A 1 159 ? 4.083 0.359 -5.693 1.00 82.31 159 ILE A C 1
ATOM 1325 O O . ILE A 1 159 ? 4.698 0.414 -6.752 1.00 82.31 159 ILE A O 1
ATOM 1329 N N . LEU A 1 160 ? 3.132 1.247 -5.383 1.00 86.44 160 LEU A N 1
ATOM 1330 C CA . LEU A 1 160 ? 2.729 2.328 -6.290 1.00 86.44 160 LEU A CA 1
ATOM 1331 C C . LEU A 1 160 ? 3.900 3.253 -6.645 1.00 86.44 160 LEU A C 1
ATOM 1333 O O . LEU A 1 160 ? 3.994 3.753 -7.766 1.00 86.44 160 LEU A O 1
ATOM 1337 N N . ASP A 1 161 ? 4.795 3.517 -5.696 1.00 86.25 161 ASP A N 1
ATOM 1338 C CA . ASP A 1 161 ? 5.987 4.319 -5.954 1.00 86.25 161 ASP A CA 1
ATOM 1339 C C . ASP A 1 161 ? 7.012 3.553 -6.809 1.00 86.25 161 ASP A C 1
ATOM 1341 O O . ASP A 1 161 ? 7.609 4.155 -7.702 1.00 86.25 161 ASP A O 1
ATOM 1345 N N . VAL A 1 162 ? 7.161 2.236 -6.622 1.00 86.75 162 VAL A N 1
ATOM 1346 C CA . VAL A 1 162 ? 7.947 1.360 -7.510 1.00 86.75 162 VAL A CA 1
ATOM 1347 C C . VAL A 1 162 ? 7.374 1.370 -8.928 1.00 86.75 162 VAL A C 1
ATOM 1349 O O . VAL A 1 162 ? 8.122 1.618 -9.869 1.00 86.75 162 VAL A O 1
ATOM 1352 N N . GLU A 1 163 ? 6.063 1.217 -9.106 1.00 87.50 163 GLU A N 1
ATOM 1353 C CA . GLU A 1 163 ? 5.411 1.287 -10.422 1.00 87.50 163 GLU A CA 1
ATOM 1354 C C . GLU A 1 163 ? 5.645 2.633 -11.118 1.00 87.50 163 GLU A C 1
ATOM 1356 O O . GLU A 1 163 ? 5.922 2.688 -12.317 1.00 87.50 163 GLU A O 1
ATOM 1361 N N . LYS A 1 164 ? 5.573 3.747 -10.376 1.00 89.31 164 LYS A N 1
ATOM 1362 C CA . LYS A 1 164 ? 5.897 5.075 -10.922 1.00 89.31 164 LYS A CA 1
ATOM 1363 C C . LYS A 1 164 ? 7.360 5.173 -11.349 1.00 89.31 164 LYS A C 1
ATOM 1365 O O . LYS A 1 164 ? 7.641 5.812 -12.359 1.00 89.31 164 LYS A O 1
ATOM 1370 N N . LEU A 1 165 ? 8.287 4.592 -10.585 1.00 87.94 165 LEU A N 1
ATOM 1371 C CA . LEU A 1 165 ? 9.706 4.567 -10.948 1.00 87.94 165 LEU A CA 1
ATOM 1372 C C . LEU A 1 165 ? 9.952 3.703 -12.187 1.00 87.94 165 LEU A C 1
ATOM 1374 O O . LEU A 1 165 ? 10.704 4.128 -13.058 1.00 87.94 165 LEU A O 1
ATOM 1378 N N . ILE A 1 166 ? 9.273 2.560 -12.298 1.00 87.31 166 ILE A N 1
ATOM 1379 C CA . ILE A 1 166 ? 9.334 1.678 -13.467 1.00 87.31 166 ILE A CA 1
ATOM 1380 C C . ILE A 1 166 ? 8.826 2.401 -14.716 1.00 87.31 166 ILE A C 1
ATOM 1382 O O . ILE A 1 166 ? 9.489 2.385 -15.747 1.00 87.31 166 ILE A O 1
ATOM 1386 N N . LYS A 1 167 ? 7.708 3.132 -14.626 1.00 87.62 167 LYS A N 1
ATOM 1387 C CA . LYS A 1 167 ? 7.202 3.935 -15.755 1.00 87.62 167 LYS A CA 1
ATOM 1388 C C . LYS A 1 167 ? 8.224 4.960 -16.256 1.00 87.62 167 LYS A C 1
ATOM 1390 O O . LYS A 1 167 ? 8.305 5.187 -17.458 1.00 87.62 167 LYS A O 1
ATOM 1395 N N . ARG A 1 168 ? 9.045 5.524 -15.362 1.00 87.56 168 ARG A N 1
ATOM 1396 C CA . ARG A 1 168 ? 10.120 6.462 -15.734 1.00 87.56 168 ARG A CA 1
ATOM 1397 C C . ARG A 1 168 ? 11.268 5.808 -16.498 1.00 87.56 168 ARG A C 1
ATOM 1399 O O . ARG A 1 168 ? 12.032 6.523 -17.140 1.00 87.56 168 ARG A O 1
ATOM 1406 N N . TRP A 1 169 ? 11.411 4.480 -16.461 1.00 85.31 169 TRP A N 1
ATOM 1407 C CA . TRP A 1 169 ? 12.401 3.782 -17.292 1.00 85.31 169 TRP A CA 1
ATOM 1408 C C . TRP A 1 169 ? 12.118 3.979 -18.787 1.00 85.31 169 TRP A C 1
ATOM 1410 O O . TRP A 1 169 ? 13.045 3.968 -19.590 1.00 85.31 169 TRP A O 1
ATOM 1420 N N . ASN A 1 170 ? 10.856 4.240 -19.141 1.00 84.31 170 ASN A N 1
ATOM 1421 C CA . ASN A 1 170 ? 10.409 4.425 -20.518 1.00 84.31 170 ASN A CA 1
ATOM 1422 C C . ASN A 1 170 ? 10.513 5.874 -21.014 1.00 84.31 170 ASN A C 1
ATOM 1424 O O . ASN A 1 170 ? 10.354 6.104 -22.211 1.00 84.31 170 ASN A O 1
ATOM 1428 N N . ASP A 1 171 ? 10.766 6.851 -20.135 1.00 84.56 171 ASP A N 1
ATOM 1429 C CA . ASP A 1 171 ? 10.761 8.276 -20.506 1.00 84.56 171 ASP A CA 1
ATOM 1430 C C . ASP A 1 171 ? 11.896 8.625 -21.477 1.00 84.56 171 ASP A C 1
ATOM 1432 O O . ASP A 1 171 ? 11.758 9.501 -22.333 1.00 84.56 171 ASP A O 1
ATOM 1436 N N . VAL A 1 172 ? 13.035 7.944 -21.340 1.00 83.12 172 VAL A N 1
ATOM 1437 C CA . VAL A 1 172 ? 14.231 8.169 -22.153 1.00 83.12 172 VAL A CA 1
ATOM 1438 C C . VAL A 1 172 ? 14.804 6.812 -22.563 1.00 83.12 172 VAL A C 1
ATOM 1440 O O . VAL A 1 172 ? 14.930 5.948 -21.700 1.00 83.12 172 VAL A O 1
ATOM 1443 N N . PRO A 1 173 ? 15.188 6.612 -23.835 1.00 84.62 173 PRO A N 1
ATOM 1444 C CA . PRO A 1 173 ? 15.948 5.442 -24.274 1.00 84.62 173 PRO A CA 1
ATOM 1445 C C . PRO A 1 173 ? 17.251 5.246 -23.490 1.00 84.62 173 PRO A C 1
ATOM 1447 O O . PRO A 1 173 ? 17.857 6.214 -23.030 1.00 84.62 173 PRO A O 1
ATOM 1450 N N . ILE A 1 174 ? 17.730 4.003 -23.401 1.00 81.62 174 ILE A N 1
ATOM 1451 C CA . ILE A 1 174 ? 18.979 3.664 -22.693 1.00 81.62 174 ILE A CA 1
ATOM 1452 C C . ILE A 1 174 ? 20.184 4.375 -23.325 1.00 81.62 174 ILE A C 1
ATOM 1454 O O . ILE A 1 174 ? 21.034 4.948 -22.634 1.00 81.62 174 ILE A O 1
ATOM 1458 N N . TYR A 1 175 ? 20.209 4.408 -24.656 1.00 79.19 175 TYR A N 1
ATOM 1459 C CA . TYR A 1 175 ? 21.276 5.004 -25.448 1.00 79.19 175 TYR A CA 1
ATOM 1460 C C . TYR A 1 175 ? 20.705 6.079 -26.363 1.00 79.19 175 TYR A C 1
ATOM 1462 O O . TYR A 1 175 ? 19.824 5.822 -27.183 1.00 79.19 175 TYR A O 1
ATOM 1470 N N . VAL A 1 176 ? 21.212 7.299 -26.207 1.00 82.25 176 VAL A N 1
ATOM 1471 C CA . VAL A 1 176 ? 20.775 8.487 -26.944 1.00 82.25 176 VAL A CA 1
ATOM 1472 C C . VAL A 1 176 ? 22.016 9.254 -27.379 1.00 82.25 176 VAL A C 1
ATOM 1474 O O . VAL A 1 176 ? 23.032 9.251 -26.684 1.00 82.25 176 VAL A O 1
ATOM 1477 N N . ARG A 1 177 ? 21.928 9.920 -28.529 1.00 82.69 177 ARG A N 1
ATOM 1478 C CA . ARG A 1 177 ? 22.936 10.886 -28.974 1.00 82.69 177 ARG A CA 1
ATOM 1479 C C . ARG A 1 177 ? 23.056 12.048 -27.986 1.00 82.69 177 ARG A C 1
ATOM 1481 O O . ARG A 1 177 ? 22.052 12.474 -27.420 1.00 82.69 177 ARG A O 1
ATOM 1488 N N . GLU A 1 178 ? 24.253 12.608 -27.830 1.00 79.06 178 GLU A N 1
ATOM 1489 C CA . GLU A 1 178 ? 24.445 13.799 -26.990 1.00 79.06 178 GLU A CA 1
ATOM 1490 C C . GLU A 1 178 ? 23.643 15.004 -27.500 1.00 79.06 178 GLU A C 1
ATOM 1492 O O . GLU A 1 178 ? 23.064 15.755 -26.715 1.00 79.06 178 GLU A O 1
ATOM 1497 N N . THR A 1 179 ? 23.568 15.165 -28.825 1.00 79.56 179 THR A N 1
ATOM 1498 C CA . THR A 1 179 ? 22.748 16.187 -29.489 1.00 79.56 179 THR A CA 1
ATOM 1499 C C . THR A 1 179 ? 22.010 15.592 -30.694 1.00 79.56 179 THR A C 1
ATOM 1501 O O . THR A 1 179 ? 22.442 14.574 -31.236 1.00 79.56 179 THR A O 1
ATOM 1504 N N . PRO A 1 180 ? 20.908 16.209 -31.168 1.00 79.44 180 PRO A N 1
ATOM 1505 C CA . PRO A 1 180 ? 20.184 15.728 -32.350 1.00 79.44 180 PRO A CA 1
ATOM 1506 C C . PRO A 1 180 ? 21.043 15.626 -33.617 1.00 79.44 180 PRO A C 1
ATOM 1508 O O . PRO A 1 180 ? 20.738 14.812 -34.482 1.00 79.44 180 PRO A O 1
ATOM 1511 N N . SER A 1 181 ? 22.113 16.420 -33.692 1.00 80.69 181 SER A N 1
ATOM 1512 C CA . SER A 1 181 ? 23.043 16.503 -34.818 1.00 80.69 181 SER A CA 1
ATOM 1513 C C . SER A 1 181 ? 24.340 15.714 -34.626 1.00 80.69 181 SER A C 1
ATOM 1515 O O . SER A 1 181 ? 25.141 15.634 -35.556 1.00 80.69 181 SER A O 1
ATOM 1517 N N . SER A 1 182 ? 24.602 15.164 -33.432 1.00 84.12 182 SER A N 1
ATOM 1518 C CA . SER A 1 182 ? 25.802 14.352 -33.205 1.00 84.12 182 SER A CA 1
ATOM 1519 C C . SER A 1 182 ? 25.618 12.934 -33.743 1.00 84.12 182 SER A C 1
ATOM 1521 O O . SER A 1 182 ? 24.506 12.481 -34.013 1.00 84.12 182 SER A O 1
ATOM 1523 N N . LEU A 1 183 ? 26.723 12.209 -33.885 1.00 83.50 183 LEU A N 1
ATOM 1524 C CA . LEU A 1 183 ? 26.681 10.766 -34.102 1.00 83.50 183 LEU A CA 1
ATOM 1525 C C . LEU A 1 183 ? 26.374 10.064 -32.772 1.00 83.50 183 LEU A C 1
ATOM 1527 O O . LEU A 1 183 ? 26.602 10.628 -31.699 1.00 83.50 183 LEU A O 1
ATOM 1531 N N . ILE A 1 184 ? 25.853 8.841 -32.833 1.00 82.06 184 ILE A N 1
ATOM 1532 C CA . ILE A 1 184 ? 25.802 7.973 -31.660 1.00 82.06 184 ILE A CA 1
ATOM 1533 C C . ILE A 1 184 ? 27.201 7.429 -31.366 1.00 82.06 184 ILE A C 1
ATOM 1535 O O . ILE A 1 184 ? 27.875 6.882 -32.242 1.00 82.06 184 ILE A O 1
ATOM 1539 N N . GLU A 1 185 ? 27.637 7.577 -30.120 1.00 75.44 185 GLU A N 1
ATOM 1540 C CA . GLU A 1 185 ? 28.883 6.991 -29.647 1.00 75.44 185 GLU A CA 1
ATOM 1541 C C . GLU A 1 185 ? 28.616 5.566 -29.166 1.00 75.44 185 GLU A C 1
ATOM 1543 O O . GLU A 1 185 ? 27.973 5.352 -28.143 1.00 75.44 185 GLU A O 1
ATOM 1548 N N . LEU A 1 186 ? 29.093 4.581 -29.929 1.00 71.56 186 LEU A N 1
ATOM 1549 C CA . LEU A 1 186 ? 28.974 3.160 -29.577 1.00 71.56 186 LEU A CA 1
ATOM 1550 C C . LEU A 1 186 ? 30.234 2.606 -28.892 1.00 71.56 186 LEU A C 1
ATOM 1552 O O . LEU A 1 186 ? 30.229 1.474 -28.423 1.00 71.56 186 LEU A O 1
ATOM 1556 N N . ASN A 1 187 ? 31.309 3.399 -28.826 1.00 68.12 187 ASN A N 1
ATOM 1557 C CA . ASN A 1 187 ? 32.583 2.981 -28.234 1.00 68.12 187 ASN A CA 1
ATOM 1558 C C . ASN A 1 187 ? 32.552 3.006 -26.698 1.00 68.12 187 ASN A C 1
ATOM 1560 O O . ASN A 1 187 ? 33.231 2.198 -26.068 1.00 68.12 187 ASN A O 1
ATOM 1564 N N . ASP A 1 188 ? 31.772 3.912 -26.094 1.00 70.75 188 ASP A N 1
ATOM 1565 C CA . ASP A 1 188 ? 31.517 3.927 -24.653 1.00 70.75 188 ASP A CA 1
ATOM 1566 C C . ASP A 1 188 ? 30.027 3.724 -24.373 1.00 70.75 188 ASP A C 1
ATOM 1568 O O . ASP A 1 188 ? 29.202 4.629 -24.488 1.00 70.75 188 ASP A O 1
ATOM 1572 N N . LEU A 1 189 ? 29.684 2.509 -23.950 1.00 68.75 189 LEU A N 1
ATOM 1573 C CA . LEU A 1 189 ? 28.326 2.158 -23.546 1.00 68.75 189 LEU A CA 1
ATOM 1574 C C . LEU A 1 189 ? 27.959 2.709 -22.149 1.00 68.75 189 LEU A C 1
ATOM 1576 O O . LEU A 1 189 ? 26.834 2.524 -21.689 1.00 68.75 189 LEU A O 1
ATOM 1580 N N . LYS A 1 190 ? 28.874 3.388 -21.441 1.00 73.75 190 LYS A N 1
ATOM 1581 C CA . LYS A 1 190 ? 28.644 3.967 -20.102 1.00 73.75 190 LYS A CA 1
ATOM 1582 C C . LYS A 1 190 ? 28.388 5.473 -20.156 1.00 73.75 190 LYS A C 1
ATOM 1584 O O . LYS A 1 190 ? 28.884 6.233 -19.312 1.00 73.75 190 LYS A O 1
ATOM 1589 N N . THR A 1 191 ? 27.547 5.881 -21.099 1.00 78.62 191 THR A N 1
ATOM 1590 C CA . THR A 1 191 ? 27.058 7.256 -21.243 1.00 78.62 191 THR A CA 1
ATOM 1591 C C . THR A 1 191 ? 26.435 7.786 -19.939 1.00 78.62 191 THR A C 1
ATOM 1593 O O . THR A 1 191 ? 25.977 7.019 -19.078 1.00 78.62 191 THR A O 1
ATOM 1596 N N . PRO A 1 192 ? 26.376 9.116 -19.741 1.00 80.69 192 PRO A N 1
ATOM 1597 C CA . PRO A 1 192 ? 25.711 9.696 -18.575 1.00 80.69 192 PRO A CA 1
ATOM 1598 C C . PRO A 1 192 ? 24.221 9.325 -18.500 1.00 80.69 192 PRO A C 1
ATOM 1600 O O . PRO A 1 192 ? 23.681 9.214 -17.400 1.00 80.69 192 PRO A O 1
ATOM 1603 N N . THR A 1 193 ? 23.554 9.101 -19.637 1.00 79.19 193 THR A N 1
ATOM 1604 C CA . THR A 1 193 ? 22.167 8.609 -19.693 1.00 79.19 193 THR A CA 1
ATOM 1605 C C . THR A 1 193 ? 22.056 7.174 -19.189 1.00 79.19 193 THR A C 1
ATOM 1607 O O . THR A 1 193 ? 21.216 6.915 -18.328 1.00 79.19 193 THR A O 1
ATOM 1610 N N . TYR A 1 194 ? 22.958 6.281 -19.613 1.00 82.31 194 TYR A N 1
ATOM 1611 C CA . TYR A 1 194 ? 23.031 4.908 -19.106 1.00 82.31 194 TYR A CA 1
ATOM 1612 C C . TYR A 1 194 ? 23.236 4.877 -17.584 1.00 82.31 194 TYR A C 1
ATOM 1614 O O . TYR A 1 194 ? 22.517 4.186 -16.863 1.00 82.31 194 TYR A O 1
ATOM 1622 N N . LYS A 1 195 ? 24.167 5.690 -17.062 1.00 84.69 195 LYS A N 1
ATOM 1623 C CA . LYS A 1 195 ? 24.408 5.795 -15.610 1.00 84.69 195 LYS A CA 1
ATOM 1624 C C . LYS A 1 195 ? 23.164 6.267 -14.854 1.00 84.69 195 LYS A C 1
ATOM 1626 O O . LYS A 1 195 ? 22.806 5.655 -13.854 1.00 84.69 195 LYS A O 1
ATOM 1631 N N . LYS A 1 196 ? 22.469 7.294 -15.358 1.00 85.44 196 LYS A N 1
ATOM 1632 C CA . LYS A 1 196 ? 21.218 7.793 -14.757 1.00 85.44 196 LYS A CA 1
ATOM 1633 C C . LYS A 1 196 ? 20.133 6.720 -14.702 1.00 85.44 196 LYS A C 1
ATOM 1635 O O . LYS A 1 196 ? 19.445 6.611 -13.690 1.00 85.44 196 LYS A O 1
ATOM 1640 N N . GLN A 1 197 ? 19.976 5.931 -15.761 1.00 83.31 197 GLN A N 1
ATOM 1641 C CA . GLN A 1 197 ? 19.014 4.831 -15.758 1.00 83.31 197 GLN A CA 1
ATOM 1642 C C . GLN A 1 197 ? 19.415 3.719 -14.794 1.00 83.31 197 GLN A C 1
ATOM 1644 O O . GLN A 1 197 ? 18.576 3.220 -14.050 1.00 83.31 197 GLN A O 1
ATOM 1649 N N . LEU A 1 198 ? 20.699 3.370 -14.742 1.00 85.25 198 LEU A N 1
ATOM 1650 C CA . LEU A 1 198 ? 21.209 2.376 -13.806 1.00 85.25 198 LEU A CA 1
ATOM 1651 C C . LEU A 1 198 ? 21.017 2.818 -12.344 1.00 85.25 198 LEU A C 1
ATOM 1653 O O . LEU A 1 198 ? 20.645 2.004 -11.499 1.00 85.25 198 LEU A O 1
ATOM 1657 N N . ASP A 1 199 ? 21.196 4.104 -12.045 1.00 87.56 199 ASP A N 1
ATOM 1658 C CA . ASP A 1 199 ? 20.897 4.674 -10.728 1.00 87.56 199 ASP A CA 1
ATOM 1659 C C . ASP A 1 199 ? 19.392 4.649 -10.418 1.00 87.56 199 ASP A C 1
ATOM 1661 O O . ASP A 1 199 ? 18.998 4.343 -9.291 1.00 87.56 199 ASP A O 1
ATOM 1665 N N . LEU A 1 200 ? 18.535 4.892 -11.414 1.00 87.06 200 LEU A N 1
ATOM 1666 C CA . LEU A 1 200 ? 17.081 4.784 -11.276 1.00 87.06 200 LEU A CA 1
ATOM 1667 C C . LEU A 1 200 ? 16.633 3.335 -11.019 1.00 87.06 200 LEU A C 1
ATOM 1669 O O . LEU A 1 200 ? 15.781 3.100 -10.158 1.00 87.06 200 LEU A O 1
ATOM 1673 N N . ILE A 1 201 ? 17.232 2.355 -11.700 1.00 86.25 201 ILE A N 1
ATOM 1674 C CA . ILE A 1 201 ? 16.991 0.923 -11.465 1.00 86.25 201 ILE A CA 1
ATOM 1675 C C . ILE A 1 201 ? 17.439 0.541 -10.050 1.00 86.25 201 ILE A C 1
ATOM 1677 O O . ILE A 1 201 ? 16.675 -0.081 -9.312 1.00 86.25 201 ILE A O 1
ATOM 1681 N N . LYS A 1 202 ? 18.628 0.981 -9.614 1.00 87.56 202 LYS A N 1
ATOM 1682 C CA . LYS A 1 202 ? 19.109 0.764 -8.237 1.00 87.56 202 LYS A CA 1
ATOM 1683 C C . LYS A 1 202 ? 18.179 1.378 -7.192 1.00 87.56 202 LYS A C 1
ATOM 1685 O O . LYS A 1 202 ? 17.891 0.738 -6.184 1.00 87.56 202 LYS A O 1
ATOM 1690 N N . LEU A 1 203 ? 17.689 2.596 -7.430 1.00 88.56 203 LEU A N 1
ATOM 1691 C CA . LEU A 1 203 ? 16.719 3.251 -6.553 1.00 88.56 203 LEU A CA 1
ATOM 1692 C C . LEU A 1 203 ? 15.420 2.441 -6.468 1.00 88.56 203 LEU A C 1
ATOM 1694 O O . LEU A 1 203 ? 14.891 2.243 -5.375 1.00 88.56 203 LEU A O 1
ATOM 1698 N N . THR A 1 204 ? 14.934 1.947 -7.608 1.00 86.44 204 THR A N 1
ATOM 1699 C CA . THR A 1 204 ? 13.725 1.115 -7.692 1.00 86.44 204 THR A CA 1
ATOM 1700 C C . THR A 1 204 ? 13.905 -0.187 -6.912 1.00 86.44 204 THR A C 1
ATOM 1702 O O . THR A 1 204 ? 13.053 -0.531 -6.097 1.00 86.44 204 THR A O 1
ATOM 1705 N N . ALA A 1 205 ? 15.052 -0.857 -7.066 1.00 85.62 205 ALA A N 1
ATOM 1706 C CA . ALA A 1 205 ? 15.395 -2.056 -6.302 1.00 85.62 205 ALA A CA 1
ATOM 1707 C C . ALA A 1 205 ? 15.477 -1.783 -4.788 1.00 85.62 205 ALA A C 1
ATOM 1709 O O . ALA A 1 205 ? 14.999 -2.581 -3.983 1.00 85.62 205 ALA A O 1
ATOM 1710 N N . GLY A 1 206 ? 16.030 -0.633 -4.386 1.00 85.62 206 GLY A N 1
ATOM 1711 C CA . GLY A 1 206 ? 16.040 -0.194 -2.989 1.00 85.62 206 GLY A CA 1
ATOM 1712 C C . GLY A 1 206 ? 14.629 -0.021 -2.420 1.00 85.62 206 GLY A C 1
ATOM 1713 O O . GLY A 1 206 ? 14.315 -0.586 -1.375 1.00 85.62 206 GLY A O 1
ATOM 1714 N N . ARG A 1 207 ? 13.751 0.686 -3.143 1.00 83.44 207 ARG A N 1
ATOM 1715 C CA . ARG A 1 207 ? 12.347 0.897 -2.743 1.00 83.44 207 ARG A CA 1
ATOM 1716 C C . ARG A 1 207 ? 11.549 -0.400 -2.684 1.00 83.44 207 ARG A C 1
ATOM 1718 O O . ARG A 1 207 ? 10.749 -0.570 -1.767 1.00 83.44 207 ARG A O 1
ATOM 1725 N N . MET A 1 208 ? 11.798 -1.315 -3.617 1.00 82.94 208 MET A N 1
ATOM 1726 C CA . MET A 1 208 ? 11.202 -2.646 -3.601 1.00 82.94 208 MET A CA 1
ATOM 1727 C C . MET A 1 208 ? 11.632 -3.419 -2.351 1.00 82.94 208 MET A C 1
ATOM 1729 O O . MET A 1 208 ? 10.788 -3.924 -1.618 1.00 82.94 208 MET A O 1
ATOM 1733 N N . ASN A 1 209 ? 12.930 -3.435 -2.038 1.00 82.44 209 ASN A N 1
ATOM 1734 C CA . ASN A 1 209 ? 13.433 -4.075 -0.821 1.00 82.44 209 ASN A CA 1
ATOM 1735 C C . ASN A 1 209 ? 12.838 -3.467 0.455 1.00 82.44 209 ASN A C 1
ATOM 1737 O O . ASN A 1 209 ? 12.537 -4.198 1.399 1.00 82.44 209 ASN A O 1
ATOM 1741 N N . ASP A 1 210 ? 12.643 -2.150 0.496 1.00 82.00 210 ASP A N 1
ATOM 1742 C CA . ASP A 1 210 ? 11.985 -1.492 1.626 1.00 82.00 210 ASP A CA 1
ATOM 1743 C C . ASP A 1 210 ? 10.513 -1.909 1.750 1.00 82.00 210 ASP A C 1
ATOM 1745 O O . ASP A 1 210 ? 10.044 -2.136 2.863 1.00 82.00 210 ASP A O 1
ATOM 1749 N N . ALA A 1 211 ? 9.793 -2.072 0.632 1.00 78.62 211 ALA A N 1
ATOM 1750 C CA . ALA A 1 211 ? 8.431 -2.612 0.623 1.00 78.62 211 ALA A CA 1
ATOM 1751 C C . ALA A 1 211 ? 8.384 -4.048 1.161 1.00 78.62 211 ALA A C 1
ATOM 1753 O O . ALA A 1 211 ? 7.558 -4.363 2.015 1.00 78.62 211 ALA A O 1
ATOM 1754 N N . LEU A 1 212 ? 9.312 -4.897 0.713 1.00 77.12 212 LEU A N 1
ATOM 1755 C CA . LEU A 1 212 ? 9.386 -6.300 1.121 1.00 77.12 212 LEU A CA 1
ATOM 1756 C C . LEU A 1 212 ? 9.693 -6.455 2.618 1.00 77.12 212 LEU A C 1
ATOM 1758 O O . LEU A 1 212 ? 9.095 -7.294 3.290 1.00 77.12 212 LEU A O 1
ATOM 1762 N N . LYS A 1 213 ? 10.555 -5.603 3.183 1.00 78.62 213 LYS A N 1
ATOM 1763 C CA . LYS A 1 213 ? 10.871 -5.621 4.623 1.00 78.62 213 LYS A CA 1
ATOM 1764 C C . LYS A 1 213 ? 9.668 -5.317 5.523 1.00 78.62 213 LYS A C 1
ATOM 1766 O O . LYS A 1 213 ? 9.683 -5.720 6.686 1.00 78.62 213 LYS A O 1
ATOM 1771 N N . LEU A 1 214 ? 8.648 -4.610 5.028 1.00 73.44 214 LEU A N 1
ATOM 1772 C CA . LEU A 1 214 ? 7.488 -4.220 5.839 1.00 73.44 214 LEU A CA 1
ATOM 1773 C C . LEU A 1 214 ? 6.599 -5.404 6.211 1.00 73.44 214 LEU A C 1
ATOM 1775 O O . LEU A 1 214 ? 6.084 -5.437 7.327 1.00 73.44 214 LEU A O 1
ATOM 1779 N N . PHE A 1 215 ? 6.450 -6.379 5.315 1.00 67.94 215 PHE A N 1
ATOM 1780 C CA . PHE A 1 215 ? 5.548 -7.507 5.536 1.00 67.94 215 PHE A CA 1
ATOM 1781 C C . PHE A 1 215 ? 6.059 -8.495 6.592 1.00 67.94 215 PHE A C 1
ATOM 1783 O O . PHE A 1 215 ? 5.256 -9.220 7.170 1.00 67.94 215 PHE A O 1
ATOM 1790 N N . LYS A 1 216 ? 7.371 -8.501 6.897 1.00 66.56 216 LYS A N 1
ATOM 1791 C CA . LYS A 1 216 ? 8.011 -9.419 7.867 1.00 66.56 216 LYS A CA 1
ATOM 1792 C C . LYS A 1 216 ? 7.564 -10.889 7.701 1.00 66.56 216 LYS A C 1
ATOM 1794 O O . LYS A 1 216 ? 7.539 -11.645 8.672 1.00 66.56 216 LYS A O 1
ATOM 1799 N N . SER A 1 217 ? 7.180 -11.283 6.488 1.00 66.50 217 SER A N 1
ATOM 1800 C CA . SER A 1 217 ? 6.652 -12.612 6.190 1.00 66.50 217 SER A CA 1
ATOM 1801 C C . SER A 1 217 ? 7.786 -13.632 6.085 1.00 66.50 217 SER A C 1
ATOM 1803 O O . SER A 1 217 ? 8.946 -13.278 5.868 1.00 66.50 217 SER A O 1
ATOM 1805 N N . ASN A 1 218 ? 7.455 -14.913 6.260 1.00 66.88 218 ASN A N 1
ATOM 1806 C CA . ASN A 1 218 ? 8.426 -15.990 6.108 1.00 66.88 218 ASN A CA 1
ATOM 1807 C C . ASN A 1 218 ? 8.826 -16.114 4.622 1.00 66.88 218 ASN A C 1
ATOM 1809 O O . ASN A 1 218 ? 7.942 -16.395 3.811 1.00 66.88 218 ASN A O 1
ATOM 1813 N N . PRO A 1 219 ? 10.112 -15.954 4.255 1.00 68.31 219 PRO A N 1
ATOM 1814 C CA . PRO A 1 219 ? 10.556 -16.025 2.862 1.00 68.31 219 PRO A CA 1
ATOM 1815 C C . PRO A 1 219 ? 10.290 -17.380 2.186 1.00 68.31 219 PRO A C 1
ATOM 1817 O O . PRO A 1 219 ? 10.237 -17.453 0.960 1.00 68.31 219 PRO A O 1
ATOM 1820 N N . ASP A 1 220 ? 10.086 -18.444 2.966 1.00 70.75 220 ASP A N 1
ATOM 1821 C CA . ASP A 1 220 ? 9.820 -19.786 2.442 1.00 70.75 220 ASP A CA 1
ATOM 1822 C C . ASP A 1 220 ? 8.332 -20.084 2.206 1.00 70.75 220 ASP A C 1
ATOM 1824 O O . ASP A 1 220 ? 8.001 -21.137 1.650 1.00 70.75 220 ASP A O 1
ATOM 1828 N N . SER A 1 221 ? 7.429 -19.180 2.605 1.00 76.56 221 SER A N 1
ATOM 1829 C CA . SER A 1 221 ? 5.985 -19.385 2.464 1.00 76.56 221 SER A CA 1
ATOM 1830 C C . SER A 1 221 ? 5.546 -19.322 0.993 1.00 76.56 221 SER A C 1
ATOM 1832 O O . SER A 1 221 ? 6.135 -18.609 0.176 1.00 76.56 221 SER A O 1
ATOM 1834 N N . ALA A 1 222 ? 4.518 -20.094 0.633 1.00 76.94 222 ALA A N 1
ATOM 1835 C CA . ALA A 1 222 ? 3.992 -20.113 -0.734 1.00 76.94 222 ALA A CA 1
ATOM 1836 C C . ALA A 1 222 ? 3.380 -18.753 -1.109 1.00 76.94 222 ALA A C 1
ATOM 1838 O O . ALA A 1 222 ? 3.605 -18.239 -2.198 1.00 76.94 222 ALA A O 1
ATOM 1839 N N . GLU A 1 223 ? 2.708 -18.124 -0.150 1.00 74.75 223 GLU A N 1
ATOM 1840 C CA . GLU A 1 223 ? 2.077 -16.810 -0.259 1.00 74.75 223 GLU A CA 1
ATOM 1841 C C . GLU A 1 223 ? 3.111 -15.713 -0.548 1.00 74.75 223 GLU A C 1
ATOM 1843 O O . GLU A 1 223 ? 2.874 -14.820 -1.360 1.00 74.75 223 GLU A O 1
ATOM 1848 N N . TRP A 1 224 ? 4.283 -15.798 0.092 1.00 79.75 224 TRP A N 1
ATOM 1849 C CA . TRP A 1 224 ? 5.399 -14.894 -0.167 1.00 79.75 224 TRP A CA 1
ATOM 1850 C C . TRP A 1 224 ? 5.942 -15.052 -1.587 1.00 79.75 224 TRP A C 1
ATOM 1852 O O . TRP A 1 224 ? 6.195 -14.057 -2.264 1.00 79.75 224 TRP A O 1
ATOM 1862 N N . LYS A 1 225 ? 6.080 -16.293 -2.063 1.00 79.12 225 LYS A N 1
ATOM 1863 C CA . LYS A 1 225 ? 6.549 -16.577 -3.426 1.00 79.12 225 LYS A CA 1
ATOM 1864 C C . LYS A 1 225 ? 5.570 -16.066 -4.479 1.00 79.12 225 LYS A C 1
ATOM 1866 O O . LYS A 1 225 ? 6.012 -15.414 -5.418 1.00 79.12 225 LYS A O 1
ATOM 1871 N N . ASP A 1 226 ? 4.268 -16.277 -4.292 1.00 79.19 226 ASP A N 1
ATOM 1872 C CA . ASP A 1 226 ? 3.233 -15.758 -5.198 1.00 79.19 226 ASP A CA 1
ATOM 1873 C C . ASP A 1 226 ? 3.283 -14.226 -5.293 1.00 79.19 226 ASP A C 1
ATOM 1875 O O . ASP A 1 226 ? 3.184 -13.647 -6.377 1.00 79.19 226 ASP A O 1
ATOM 1879 N N . TYR A 1 227 ? 3.503 -13.556 -4.160 1.00 79.06 227 TYR A N 1
ATOM 1880 C CA . TYR A 1 227 ? 3.643 -12.106 -4.123 1.00 79.06 227 TYR A CA 1
ATOM 1881 C C . TYR A 1 227 ? 4.913 -11.612 -4.831 1.00 79.06 227 TYR A C 1
ATOM 1883 O O . TYR A 1 227 ? 4.851 -10.655 -5.605 1.00 79.06 227 TYR A O 1
ATOM 1891 N N . ILE A 1 228 ? 6.053 -12.281 -4.627 1.00 81.19 228 ILE A N 1
ATOM 1892 C CA . ILE A 1 228 ? 7.294 -11.978 -5.355 1.00 81.19 228 ILE A CA 1
ATOM 1893 C C . ILE A 1 228 ? 7.106 -12.182 -6.861 1.00 81.19 228 ILE A C 1
ATOM 1895 O O . ILE A 1 228 ? 7.498 -11.308 -7.626 1.00 81.19 228 ILE A O 1
ATOM 1899 N N . LEU A 1 229 ? 6.450 -13.263 -7.290 1.00 83.06 229 LEU A N 1
ATOM 1900 C CA . LEU A 1 229 ? 6.172 -13.523 -8.708 1.00 83.06 229 LEU A CA 1
ATOM 1901 C C . LEU A 1 229 ? 5.325 -12.412 -9.347 1.00 83.06 229 LEU A C 1
ATOM 1903 O O . LEU A 1 229 ? 5.589 -12.001 -10.478 1.00 83.06 229 LEU A O 1
ATOM 1907 N N . CYS A 1 230 ? 4.337 -11.883 -8.620 1.00 80.62 230 CYS A N 1
ATOM 1908 C CA . CYS A 1 230 ? 3.551 -10.736 -9.077 1.00 80.62 230 CYS A CA 1
ATOM 1909 C C . CYS A 1 230 ? 4.440 -9.498 -9.285 1.00 80.62 230 CYS A C 1
ATOM 1911 O O . CYS A 1 230 ? 4.419 -8.871 -10.346 1.00 80.62 230 CYS A O 1
ATOM 1913 N N . LEU A 1 231 ? 5.288 -9.187 -8.303 1.00 81.69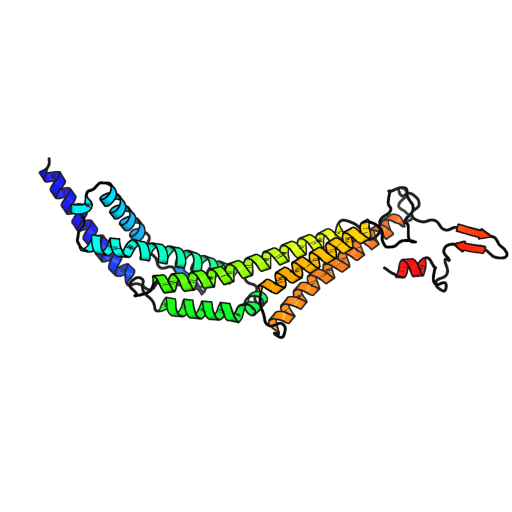 231 LEU A N 1
ATOM 1914 C CA . LEU A 1 231 ? 6.220 -8.063 -8.376 1.00 81.69 231 LEU A CA 1
ATOM 1915 C C . LEU A 1 231 ? 7.272 -8.228 -9.487 1.00 81.69 231 LEU A C 1
ATOM 1917 O O . LEU A 1 231 ? 7.617 -7.255 -10.161 1.00 81.69 231 LEU A O 1
ATOM 1921 N N . GLU A 1 232 ? 7.762 -9.447 -9.711 1.00 85.62 232 GLU A N 1
ATOM 1922 C CA . GLU A 1 232 ? 8.661 -9.777 -10.819 1.00 85.62 232 GLU A CA 1
ATOM 1923 C C . GLU A 1 232 ? 7.998 -9.532 -12.175 1.00 85.62 232 GLU A C 1
ATOM 1925 O O . GLU A 1 232 ? 8.656 -9.019 -13.081 1.00 85.62 232 GLU A O 1
ATOM 1930 N N . SER A 1 233 ? 6.700 -9.828 -12.313 1.00 87.75 233 SER A N 1
ATOM 1931 C CA . SER A 1 233 ? 5.948 -9.529 -13.537 1.00 87.75 233 SER A CA 1
ATOM 1932 C C . SER A 1 233 ? 5.948 -8.031 -13.842 1.00 87.75 233 SER A C 1
ATOM 1934 O O . SER A 1 233 ? 6.249 -7.641 -14.969 1.00 87.75 233 SER A O 1
ATOM 1936 N N . ILE A 1 234 ? 5.711 -7.185 -12.831 1.00 86.62 234 ILE A N 1
ATOM 1937 C CA . ILE A 1 234 ? 5.722 -5.719 -12.984 1.00 86.62 234 ILE A CA 1
ATOM 1938 C C . ILE A 1 234 ? 7.108 -5.231 -13.435 1.00 86.62 234 ILE A C 1
ATOM 1940 O O . ILE A 1 234 ? 7.223 -4.413 -14.350 1.00 86.62 234 ILE A O 1
ATOM 1944 N N . ILE A 1 235 ? 8.182 -5.744 -12.821 1.00 88.19 235 ILE A N 1
ATOM 1945 C CA . ILE A 1 235 ? 9.558 -5.392 -13.207 1.00 88.19 235 ILE A CA 1
ATOM 1946 C C . ILE A 1 235 ? 9.853 -5.853 -14.636 1.00 88.19 235 ILE A C 1
ATOM 1948 O O . ILE A 1 235 ? 10.433 -5.098 -15.418 1.00 88.19 235 ILE A O 1
ATOM 1952 N N . LYS A 1 236 ? 9.463 -7.081 -14.984 1.00 89.56 236 LYS A N 1
ATOM 1953 C CA . LYS A 1 236 ? 9.692 -7.667 -16.306 1.00 89.56 236 LYS A CA 1
ATOM 1954 C C . LYS A 1 236 ? 9.009 -6.852 -17.399 1.00 89.56 236 LYS A C 1
ATOM 1956 O O . LYS A 1 236 ? 9.654 -6.537 -18.395 1.00 89.56 236 LYS A O 1
ATOM 1961 N N . GLU A 1 237 ? 7.744 -6.490 -17.209 1.00 89.62 237 GLU A N 1
ATOM 1962 C CA . GLU A 1 237 ? 7.011 -5.616 -18.131 1.00 89.62 237 GLU A CA 1
ATOM 1963 C C . GLU A 1 237 ? 7.700 -4.256 -18.271 1.00 89.62 237 GLU A C 1
ATOM 1965 O O . GLU A 1 237 ? 7.955 -3.804 -19.385 1.00 89.62 237 GLU A O 1
ATOM 1970 N N . GLY A 1 238 ? 8.120 -3.666 -17.149 1.00 88.19 238 GLY A N 1
ATOM 1971 C CA . GLY A 1 238 ? 8.895 -2.429 -17.132 1.00 88.19 238 GLY A CA 1
ATOM 1972 C C . GLY A 1 238 ? 10.190 -2.479 -17.942 1.00 88.19 238 GLY A C 1
ATOM 1973 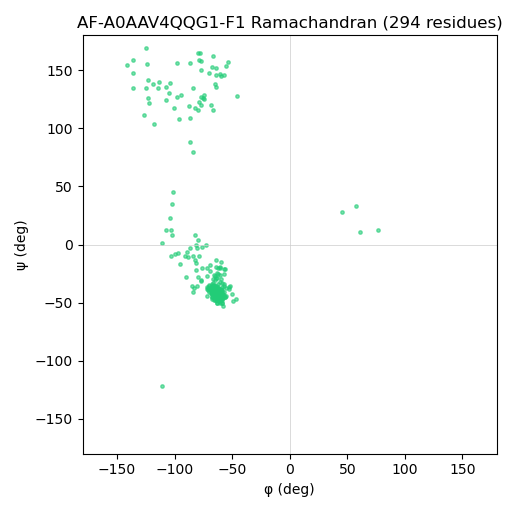O O . GLY A 1 238 ? 10.491 -1.556 -18.697 1.00 88.19 238 GLY A O 1
ATOM 1974 N N . LEU A 1 239 ? 10.962 -3.560 -17.808 1.00 87.44 239 LEU A N 1
ATOM 1975 C CA . LEU A 1 239 ? 12.196 -3.758 -18.573 1.00 87.44 239 LEU A CA 1
ATOM 1976 C C . LEU A 1 239 ? 11.911 -3.956 -20.065 1.00 87.44 239 LEU A C 1
ATOM 1978 O O . LEU A 1 239 ? 12.615 -3.386 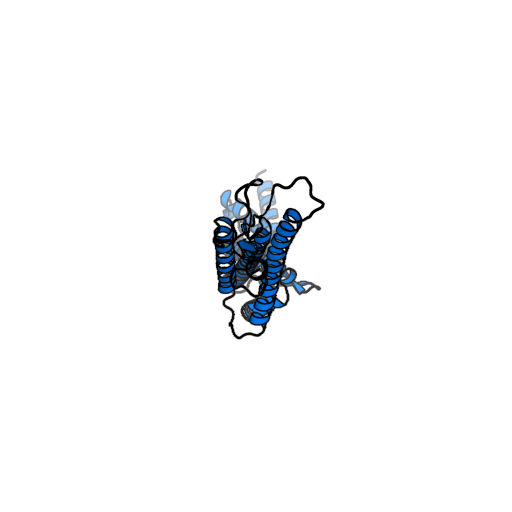-20.899 1.00 87.44 239 LEU A O 1
ATOM 1982 N N . ILE A 1 240 ? 10.875 -4.729 -20.406 1.00 89.25 240 ILE A N 1
ATOM 1983 C CA . ILE A 1 240 ? 10.451 -4.932 -21.798 1.00 89.25 240 ILE A CA 1
ATOM 1984 C C . ILE A 1 240 ? 10.074 -3.594 -22.434 1.00 89.25 240 ILE A C 1
ATOM 1986 O O . ILE A 1 240 ? 10.510 -3.305 -23.550 1.00 89.25 240 ILE A O 1
ATOM 1990 N N . ASP A 1 241 ? 9.312 -2.758 -21.730 1.00 89.38 241 ASP A N 1
ATOM 1991 C CA . ASP A 1 241 ? 8.931 -1.445 -22.239 1.00 89.38 241 ASP A CA 1
ATOM 1992 C C . ASP A 1 241 ? 10.137 -0.504 -22.391 1.00 89.38 241 ASP A C 1
ATOM 1994 O O . ASP A 1 241 ? 10.205 0.242 -23.372 1.00 89.38 241 ASP A O 1
ATOM 1998 N N . ALA A 1 242 ? 11.128 -0.581 -21.497 1.00 88.12 242 ALA A N 1
ATOM 1999 C CA . ALA A 1 242 ? 12.336 0.242 -21.577 1.00 88.12 242 ALA A CA 1
ATOM 2000 C C . ALA A 1 242 ? 13.209 -0.149 -22.785 1.00 88.12 242 ALA A C 1
ATOM 2002 O O . ALA A 1 242 ? 13.702 0.712 -23.530 1.00 88.12 242 ALA A O 1
ATOM 2003 N N . ILE A 1 243 ? 13.342 -1.457 -23.032 1.00 87.75 243 ILE A N 1
ATOM 2004 C CA . ILE A 1 243 ? 13.993 -2.000 -24.232 1.00 87.75 243 ILE A CA 1
ATOM 2005 C C . ILE A 1 243 ? 13.217 -1.561 -25.474 1.00 87.75 243 ILE A C 1
ATOM 2007 O O . ILE A 1 243 ? 13.800 -1.017 -26.411 1.00 87.75 243 ILE A O 1
ATOM 2011 N N . LYS A 1 244 ? 11.889 -1.706 -25.468 1.00 88.38 244 LYS A N 1
ATOM 2012 C CA . LYS A 1 244 ? 11.019 -1.294 -26.574 1.00 88.38 244 LYS A CA 1
ATOM 2013 C C . LYS A 1 244 ? 11.145 0.198 -26.878 1.00 88.38 244 LYS A C 1
ATOM 2015 O O . LYS A 1 244 ? 11.245 0.561 -28.047 1.00 88.38 244 LYS A O 1
ATOM 2020 N N . CYS A 1 245 ? 11.190 1.061 -25.862 1.00 88.94 245 CYS A N 1
ATOM 2021 C CA . CYS A 1 245 ? 11.430 2.497 -26.030 1.00 88.94 245 CYS A CA 1
ATOM 2022 C C . CYS A 1 245 ? 12.763 2.755 -26.750 1.00 88.94 245 CYS A C 1
ATOM 2024 O O . CYS A 1 245 ? 12.826 3.541 -27.701 1.00 88.94 245 CYS A O 1
ATOM 2026 N N . SER A 1 246 ? 13.808 2.024 -26.359 1.00 87.31 246 SER A N 1
ATOM 2027 C CA . SER A 1 246 ? 15.138 2.135 -26.961 1.00 87.31 246 SER A CA 1
ATOM 2028 C C . SER A 1 246 ? 15.184 1.635 -28.405 1.00 87.31 246 SER A C 1
ATOM 2030 O O . SER A 1 246 ? 15.729 2.316 -29.274 1.00 87.31 246 SER A O 1
ATOM 2032 N N . LEU A 1 247 ? 14.534 0.510 -28.698 1.00 87.75 247 LEU A N 1
ATOM 2033 C CA . LEU A 1 247 ? 14.412 -0.017 -30.058 1.00 87.75 247 LEU A CA 1
ATOM 2034 C C . LEU A 1 247 ? 13.601 0.918 -30.960 1.00 87.75 247 LEU A C 1
ATOM 2036 O O . LEU A 1 247 ? 13.999 1.163 -32.096 1.00 87.75 247 LEU A O 1
ATOM 2040 N N . ILE A 1 248 ? 12.512 1.504 -30.453 1.00 88.50 248 ILE A N 1
ATOM 2041 C CA . ILE A 1 248 ? 11.729 2.511 -31.185 1.00 88.50 248 ILE A CA 1
ATOM 2042 C C . ILE A 1 248 ? 12.588 3.742 -31.485 1.00 88.50 248 ILE A C 1
ATOM 2044 O O . ILE A 1 248 ? 12.484 4.311 -32.572 1.00 88.50 248 ILE A O 1
ATOM 2048 N N . TYR A 1 249 ? 13.436 4.172 -30.547 1.00 87.81 249 TYR A N 1
ATOM 2049 C CA . TYR A 1 249 ? 14.369 5.267 -30.793 1.00 87.81 249 TYR A CA 1
ATOM 2050 C C . TYR A 1 249 ? 15.362 4.918 -31.904 1.00 87.81 249 TYR A C 1
ATOM 2052 O O . TYR A 1 249 ? 15.503 5.703 -32.841 1.00 87.81 249 TYR A O 1
ATOM 2060 N N . LEU A 1 250 ? 15.998 3.745 -31.852 1.00 85.69 250 LEU A N 1
ATOM 2061 C CA . LEU A 1 250 ? 16.917 3.297 -32.903 1.00 85.69 250 LEU A CA 1
ATOM 2062 C C . LEU A 1 250 ? 16.213 3.213 -34.260 1.00 85.69 250 LEU A C 1
ATOM 2064 O O . LEU A 1 250 ? 16.674 3.836 -35.210 1.00 85.69 250 LEU A O 1
ATOM 2068 N N . GLN A 1 251 ? 15.056 2.551 -34.322 1.00 87.19 251 GLN A N 1
ATOM 2069 C CA . GLN A 1 251 ? 14.244 2.425 -35.534 1.00 87.19 251 GLN A CA 1
ATOM 2070 C C . GLN A 1 251 ? 13.894 3.792 -36.126 1.00 87.19 251 GLN A C 1
ATOM 2072 O O . GLN A 1 251 ? 14.020 3.997 -37.329 1.00 87.19 251 GLN A O 1
ATOM 2077 N N . LYS A 1 252 ? 13.484 4.753 -35.289 1.00 86.75 252 LYS A N 1
ATOM 2078 C CA . LYS A 1 252 ? 13.183 6.111 -35.751 1.00 86.75 252 LYS A CA 1
ATOM 2079 C C . LYS A 1 252 ? 14.404 6.804 -36.331 1.00 86.75 252 LYS A C 1
ATOM 2081 O O . LYS A 1 252 ? 14.214 7.552 -37.276 1.00 86.75 252 LYS A O 1
ATOM 2086 N N . ASN A 1 253 ? 15.599 6.587 -35.773 1.00 84.12 253 ASN A N 1
ATOM 2087 C CA . ASN A 1 253 ? 16.849 7.207 -36.225 1.00 84.12 253 ASN A CA 1
ATOM 2088 C C . ASN A 1 253 ? 17.505 6.495 -37.421 1.00 84.12 253 ASN A C 1
ATOM 2090 O O . ASN A 1 253 ? 18.400 7.068 -38.039 1.00 84.12 253 ASN A O 1
ATOM 2094 N N . THR A 1 254 ? 17.068 5.281 -37.760 1.00 82.50 254 THR A N 1
ATOM 2095 C CA . THR A 1 254 ? 17.557 4.505 -38.911 1.00 82.50 254 THR A CA 1
ATOM 2096 C C . THR A 1 254 ? 16.519 4.344 -40.027 1.00 82.50 254 THR A C 1
ATOM 2098 O O . THR A 1 254 ? 16.819 3.718 -41.043 1.00 82.50 254 THR A O 1
ATOM 2101 N N . ASP A 1 255 ? 15.319 4.920 -39.881 1.00 85.44 255 ASP A N 1
ATOM 2102 C CA . ASP A 1 255 ? 14.256 4.863 -40.891 1.00 85.44 255 ASP A CA 1
ATOM 2103 C C . ASP A 1 255 ? 14.649 5.643 -42.164 1.00 85.44 255 ASP A C 1
ATOM 2105 O O . ASP A 1 255 ? 14.755 6.875 -42.119 1.00 85.44 255 ASP A O 1
ATOM 2109 N N . PRO A 1 256 ? 14.804 4.972 -43.324 1.00 81.44 256 PRO A N 1
ATOM 2110 C CA . PRO A 1 256 ? 15.186 5.627 -44.576 1.00 81.44 256 PRO A CA 1
ATOM 2111 C C . PRO A 1 256 ? 14.137 6.628 -45.083 1.00 81.44 256 PRO A C 1
ATOM 2113 O O . PRO A 1 256 ? 14.456 7.505 -45.888 1.00 81.44 256 PRO A O 1
ATOM 2116 N N . ASN A 1 257 ? 12.885 6.528 -44.624 1.00 85.88 257 ASN A N 1
ATOM 2117 C CA . ASN A 1 257 ? 11.821 7.457 -45.006 1.00 85.88 257 ASN A CA 1
ATOM 2118 C C . ASN A 1 257 ? 11.859 8.760 -44.199 1.00 85.88 257 ASN A C 1
ATOM 2120 O O . ASN A 1 257 ? 11.243 9.757 -44.596 1.00 85.88 257 ASN A O 1
ATOM 2124 N N . ASN A 1 258 ? 12.582 8.785 -43.080 1.00 81.62 258 ASN A N 1
ATOM 2125 C CA . ASN A 1 258 ? 12.635 9.941 -42.206 1.00 81.62 258 ASN A CA 1
ATOM 2126 C C . ASN A 1 258 ? 13.720 10.928 -42.667 1.00 81.62 258 ASN A C 1
ATOM 2128 O O . ASN A 1 258 ? 14.865 10.915 -42.226 1.00 81.62 258 ASN A O 1
ATOM 2132 N N . LYS A 1 259 ? 13.329 11.842 -43.560 1.00 74.38 259 LYS A N 1
ATOM 2133 C CA . LYS A 1 259 ? 14.226 12.837 -44.182 1.00 74.38 259 LYS A CA 1
ATOM 2134 C C . LYS A 1 259 ? 14.675 13.977 -43.255 1.00 74.38 259 LYS A C 1
ATOM 2136 O O . LYS A 1 259 ? 15.362 14.883 -43.714 1.00 74.38 259 LYS A O 1
ATOM 2141 N N . LYS A 1 260 ? 14.237 13.991 -41.991 1.00 77.44 260 LYS A N 1
ATOM 2142 C CA . LYS A 1 260 ? 14.503 15.076 -41.026 1.00 77.44 260 LYS A CA 1
ATOM 2143 C C . LYS A 1 260 ? 15.596 14.737 -40.008 1.00 77.44 260 LYS A C 1
ATOM 2145 O O . LYS A 1 260 ? 15.753 15.478 -39.043 1.00 77.44 260 LYS A O 1
ATOM 2150 N N . ILE A 1 261 ? 16.297 13.618 -40.176 1.00 79.06 261 ILE A N 1
ATOM 2151 C CA . ILE A 1 261 ? 17.290 13.156 -39.204 1.00 79.06 261 ILE A CA 1
ATOM 2152 C C . ILE A 1 261 ? 18.693 13.410 -39.734 1.00 79.06 261 ILE A C 1
ATOM 2154 O O . ILE A 1 261 ? 19.022 13.013 -40.851 1.00 79.06 261 ILE A O 1
ATOM 2158 N N . ASP A 1 262 ? 19.523 14.020 -38.895 1.00 83.81 262 ASP A N 1
ATOM 2159 C CA . ASP A 1 262 ? 20.962 14.081 -39.118 1.00 83.81 262 ASP A CA 1
ATOM 2160 C C . ASP A 1 262 ? 21.587 12.675 -39.074 1.00 83.81 262 ASP A C 1
ATOM 2162 O O . ASP A 1 262 ? 21.072 11.807 -38.357 1.00 83.81 262 ASP A O 1
ATOM 2166 N N . PRO A 1 263 ? 22.708 12.439 -39.786 1.00 83.94 263 PRO A N 1
ATOM 2167 C CA . PRO A 1 263 ? 23.385 11.146 -39.806 1.00 83.94 263 PRO A CA 1
ATOM 2168 C C . PRO A 1 263 ? 23.541 10.548 -38.404 1.00 83.94 263 PRO A C 1
ATOM 2170 O O . PRO A 1 263 ? 24.031 11.202 -37.487 1.00 83.94 263 PRO A O 1
ATOM 2173 N N . PHE A 1 264 ? 23.100 9.300 -38.236 1.00 82.44 264 PHE A N 1
ATOM 2174 C CA . PHE A 1 264 ? 23.063 8.663 -36.920 1.00 82.44 264 PHE A CA 1
ATOM 2175 C C . PHE A 1 264 ? 24.406 8.043 -36.532 1.00 82.44 264 PHE A C 1
ATOM 2177 O O . PHE A 1 264 ? 24.843 8.170 -35.394 1.00 82.44 264 PHE A O 1
ATOM 2184 N N . TYR A 1 265 ? 25.079 7.395 -37.482 1.00 81.06 265 TYR A N 1
ATOM 2185 C CA . TYR A 1 265 ? 26.329 6.677 -37.260 1.00 81.06 265 TYR A CA 1
ATOM 2186 C C . TYR A 1 265 ? 27.289 6.876 -38.437 1.00 81.06 265 TYR A C 1
ATOM 2188 O O . TYR A 1 265 ? 26.856 7.140 -39.560 1.00 81.06 265 TYR A O 1
ATOM 2196 N N . LYS A 1 266 ? 28.597 6.751 -38.187 1.00 82.56 266 LYS A N 1
ATOM 2197 C CA . LYS A 1 266 ? 29.647 6.905 -39.201 1.00 82.56 266 LYS A CA 1
ATOM 2198 C C . LYS A 1 266 ? 30.529 5.667 -39.244 1.00 82.56 266 LYS A C 1
ATOM 2200 O O . LYS A 1 266 ? 31.008 5.206 -38.216 1.00 82.56 266 LYS A O 1
ATOM 2205 N N . ILE A 1 267 ? 30.812 5.210 -40.458 1.00 83.44 267 ILE A N 1
ATOM 2206 C CA . ILE A 1 267 ? 31.777 4.148 -40.742 1.00 83.44 267 ILE A CA 1
ATOM 2207 C C . ILE A 1 267 ? 32.874 4.742 -41.626 1.00 83.44 267 ILE A C 1
ATOM 2209 O O . ILE A 1 267 ? 32.588 5.518 -42.541 1.00 83.44 267 ILE A O 1
ATOM 2213 N N . HIS A 1 268 ? 34.129 4.398 -41.354 1.00 83.88 268 HIS A N 1
ATOM 2214 C CA . HIS A 1 268 ? 35.260 4.751 -42.206 1.00 83.88 268 HIS A CA 1
ATOM 2215 C C . HIS A 1 268 ? 35.542 3.606 -43.175 1.00 83.88 268 HIS A C 1
ATOM 2217 O O . HIS A 1 268 ? 35.679 2.460 -42.759 1.00 83.88 268 HIS A O 1
ATOM 2223 N N . MET A 1 269 ? 35.637 3.920 -44.465 1.00 88.25 269 MET A N 1
ATOM 2224 C CA . MET A 1 269 ? 36.104 2.990 -45.488 1.00 88.25 269 MET A CA 1
ATOM 2225 C C . MET A 1 269 ? 37.566 3.322 -45.789 1.00 88.25 269 MET A C 1
ATOM 2227 O O . MET A 1 269 ? 37.874 4.431 -46.226 1.00 88.25 269 MET A O 1
ATOM 2231 N N . LEU A 1 270 ? 38.462 2.380 -45.521 1.00 87.62 270 LEU A N 1
ATOM 2232 C CA . LEU A 1 270 ? 39.892 2.493 -45.768 1.00 87.62 270 LEU A CA 1
ATOM 2233 C C . LEU A 1 270 ? 40.256 1.608 -46.955 1.00 87.62 270 LEU A C 1
ATOM 2235 O O . LEU A 1 270 ? 39.985 0.408 -46.951 1.00 87.62 270 LEU A O 1
ATOM 2239 N N . LEU A 1 271 ? 40.878 2.207 -47.968 1.00 85.62 271 LEU A N 1
ATOM 2240 C CA . LEU A 1 271 ? 41.406 1.481 -49.115 1.00 85.62 271 LEU A CA 1
ATOM 2241 C C . LEU A 1 271 ? 42.895 1.218 -48.882 1.00 85.62 271 LEU A C 1
ATOM 2243 O O . LEU A 1 271 ? 43.700 2.150 -48.908 1.00 85.62 271 LEU A O 1
ATOM 2247 N N . GLN A 1 272 ? 43.240 -0.040 -48.613 1.00 83.44 272 GLN A N 1
ATOM 2248 C CA . GLN A 1 272 ? 44.626 -0.507 -48.535 1.00 83.44 272 GLN A CA 1
ATOM 2249 C C . GLN A 1 272 ? 44.905 -1.429 -49.734 1.00 83.44 272 GLN A C 1
ATOM 2251 O O . GLN A 1 272 ? 44.757 -0.993 -50.872 1.00 83.44 272 GLN A O 1
ATOM 2256 N N . GLN A 1 273 ? 45.297 -2.687 -49.504 1.00 84.00 273 GLN A N 1
ATOM 2257 C CA . GLN A 1 273 ? 45.319 -3.723 -50.548 1.00 84.00 273 GLN A CA 1
ATOM 2258 C C . GLN A 1 273 ? 43.904 -4.250 -50.845 1.00 84.00 273 GLN A C 1
ATOM 2260 O O . GLN A 1 273 ? 43.599 -4.549 -51.993 1.00 84.00 273 GLN A O 1
ATOM 2265 N N . ASP A 1 274 ? 43.038 -4.249 -49.826 1.00 83.75 274 ASP A N 1
ATOM 2266 C CA . ASP A 1 274 ? 41.607 -4.546 -49.895 1.00 83.75 274 ASP A CA 1
ATOM 2267 C C . ASP A 1 274 ? 40.782 -3.383 -49.305 1.00 83.75 274 ASP A C 1
ATOM 2269 O O . ASP A 1 274 ? 41.321 -2.465 -48.673 1.00 83.75 274 ASP A O 1
ATOM 2273 N N . ILE A 1 275 ? 39.459 -3.419 -49.504 1.00 86.38 275 ILE A N 1
ATOM 2274 C CA . ILE A 1 275 ? 38.511 -2.481 -48.882 1.00 86.38 275 ILE A CA 1
ATOM 2275 C C . ILE A 1 275 ? 38.239 -2.931 -47.441 1.00 86.38 275 ILE A C 1
ATOM 2277 O O . ILE A 1 275 ? 37.650 -3.991 -47.217 1.00 86.38 275 ILE A O 1
ATOM 2281 N N . ILE A 1 276 ? 38.624 -2.103 -46.469 1.00 85.56 276 ILE A N 1
ATOM 2282 C CA . ILE A 1 276 ? 38.447 -2.357 -45.033 1.00 85.56 276 ILE A CA 1
ATOM 2283 C C . ILE A 1 276 ? 37.465 -1.331 -44.459 1.00 85.56 276 ILE A C 1
ATOM 2285 O O . ILE A 1 276 ? 37.583 -0.135 -44.716 1.00 85.56 276 ILE A O 1
ATOM 2289 N N . PHE A 1 277 ? 36.507 -1.783 -43.650 1.00 82.19 277 PHE A N 1
ATOM 2290 C CA . PHE A 1 277 ? 35.582 -0.908 -42.926 1.00 82.19 277 PHE A CA 1
ATOM 2291 C C . PHE A 1 277 ? 35.973 -0.815 -41.450 1.00 82.19 277 PHE A C 1
ATOM 2293 O O . PHE A 1 277 ? 36.336 -1.818 -40.838 1.00 82.19 277 PHE A O 1
ATOM 2300 N N . GLN A 1 278 ? 35.886 0.386 -40.878 1.00 79.12 278 GLN A N 1
ATOM 2301 C CA . GLN A 1 278 ? 36.086 0.649 -39.455 1.00 79.12 278 GLN A CA 1
ATOM 2302 C C . GLN A 1 278 ? 34.875 1.413 -38.880 1.00 79.12 278 GLN A C 1
ATOM 2304 O O . GLN A 1 278 ? 34.678 2.583 -39.233 1.00 79.12 278 GLN A O 1
ATOM 2309 N N . PRO A 1 279 ? 34.070 0.784 -38.001 1.00 77.19 279 PRO A N 1
ATOM 2310 C CA . PRO A 1 279 ? 34.180 -0.613 -37.556 1.00 77.19 279 PRO A CA 1
ATOM 2311 C C . PRO A 1 279 ? 33.887 -1.627 -38.685 1.00 77.19 279 PRO A C 1
ATOM 2313 O O . PRO A 1 279 ? 33.276 -1.257 -39.694 1.00 77.19 279 PRO A O 1
ATOM 2316 N N . PRO A 1 280 ? 34.297 -2.900 -38.529 1.00 77.38 280 PRO A N 1
ATOM 2317 C CA . PRO A 1 280 ? 33.979 -3.959 -39.479 1.00 77.38 280 PRO A CA 1
ATOM 2318 C C . PRO A 1 280 ? 32.466 -4.164 -39.632 1.00 77.38 280 PRO A C 1
ATOM 2320 O O . PRO A 1 280 ? 31.696 -4.046 -38.678 1.00 77.38 280 PRO A O 1
ATOM 2323 N N . LEU A 1 281 ? 32.032 -4.503 -40.846 1.00 73.06 281 LEU A N 1
ATOM 2324 C CA . LEU A 1 281 ? 30.621 -4.774 -41.158 1.00 73.06 281 LEU A CA 1
ATOM 2325 C C . LEU A 1 281 ? 30.261 -6.264 -41.112 1.00 73.06 281 LEU A C 1
ATOM 2327 O O . LEU A 1 281 ? 29.082 -6.600 -41.076 1.00 73.06 281 LEU A O 1
ATOM 2331 N N . LYS A 1 282 ? 31.254 -7.157 -41.150 1.00 74.56 282 LYS A N 1
ATOM 2332 C CA . LYS A 1 282 ? 31.035 -8.607 -41.171 1.00 74.56 282 LYS A CA 1
ATOM 2333 C C . LYS A 1 282 ? 30.834 -9.124 -39.747 1.00 74.56 282 LYS A C 1
ATOM 2335 O O . LYS A 1 282 ? 31.624 -8.805 -38.871 1.00 74.56 282 LYS A O 1
ATOM 2340 N N . GLU A 1 283 ? 29.828 -9.971 -39.538 1.00 60.22 283 GLU A N 1
ATOM 2341 C CA . GLU A 1 283 ? 29.464 -10.537 -38.221 1.00 60.22 283 GLU A CA 1
ATOM 2342 C C . GLU A 1 283 ? 30.565 -11.377 -37.559 1.00 60.22 283 GLU A C 1
ATOM 2344 O O . GLU A 1 283 ? 30.519 -11.611 -36.359 1.00 60.22 283 GLU A O 1
ATOM 2349 N N . GLN A 1 284 ? 31.549 -11.845 -38.329 1.00 60.72 284 GLN A N 1
ATOM 2350 C CA . GLN A 1 284 ? 32.620 -12.725 -37.851 1.00 60.72 284 GLN A CA 1
ATOM 2351 C C . GLN A 1 284 ? 33.730 -11.983 -37.085 1.00 60.72 284 GLN A C 1
ATOM 2353 O O . GLN A 1 284 ? 34.575 -12.634 -36.477 1.00 60.72 284 GLN A O 1
ATOM 2358 N N . ASP A 1 285 ? 33.726 -10.645 -37.094 1.00 62.06 285 ASP A N 1
ATOM 2359 C CA . ASP A 1 285 ? 34.740 -9.819 -36.435 1.00 62.06 285 ASP A CA 1
ATOM 2360 C C . ASP A 1 285 ? 34.247 -9.339 -35.055 1.00 62.06 285 ASP A C 1
ATOM 2362 O O . ASP A 1 285 ? 33.196 -8.708 -34.965 1.00 62.06 285 ASP A O 1
ATOM 2366 N N . GLU A 1 286 ? 35.018 -9.557 -33.979 1.00 57.75 286 GLU A N 1
ATOM 2367 C CA . GLU A 1 286 ? 34.637 -9.238 -32.579 1.00 57.75 286 GLU A CA 1
ATOM 2368 C C . GLU A 1 286 ? 34.262 -7.760 -32.330 1.00 57.75 286 GLU A C 1
ATOM 2370 O O . GLU A 1 286 ? 33.563 -7.445 -31.371 1.00 57.75 286 GLU A O 1
ATOM 2375 N N . GLN A 1 287 ? 34.705 -6.848 -33.200 1.00 58.69 287 GLN A N 1
ATOM 2376 C CA . GLN A 1 287 ? 34.392 -5.411 -33.155 1.00 58.69 287 GLN A CA 1
ATOM 2377 C C . GLN A 1 287 ? 33.338 -4.991 -34.190 1.00 58.69 287 GLN A C 1
ATOM 2379 O O . GLN A 1 287 ? 33.195 -3.801 -34.482 1.00 58.69 287 GLN A O 1
ATOM 2384 N N . SER A 1 288 ? 32.645 -5.949 -34.808 1.00 61.50 288 SER A N 1
ATOM 2385 C CA . SER A 1 288 ? 31.682 -5.643 -35.858 1.00 61.50 288 SER A CA 1
ATOM 2386 C C . SER A 1 288 ? 30.517 -4.819 -35.327 1.00 61.50 288 SER A C 1
ATOM 2388 O O . SER A 1 288 ? 30.049 -5.008 -34.202 1.00 61.50 288 SER A O 1
ATOM 2390 N N . LEU A 1 289 ? 30.004 -3.922 -36.172 1.00 59.34 289 LEU A N 1
ATOM 2391 C CA . LEU A 1 289 ? 28.812 -3.129 -35.864 1.00 59.34 289 LEU A CA 1
ATOM 2392 C C . LEU A 1 289 ? 27.637 -4.026 -35.442 1.00 59.34 289 LEU A C 1
ATOM 2394 O O . LEU A 1 289 ? 26.870 -3.663 -34.559 1.00 59.34 289 LEU A O 1
ATOM 2398 N N . LEU A 1 290 ? 27.517 -5.206 -36.056 1.00 61.81 290 LEU A N 1
ATOM 2399 C CA . LEU A 1 290 ? 26.450 -6.163 -35.778 1.00 61.81 290 LEU A CA 1
ATOM 2400 C C . LEU A 1 290 ? 26.616 -6.827 -34.408 1.00 61.81 290 LEU A C 1
ATOM 2402 O O . LEU A 1 290 ? 25.628 -6.980 -33.703 1.00 61.81 290 LEU A O 1
ATOM 2406 N N . ILE A 1 291 ? 27.841 -7.133 -33.972 1.00 61.25 291 ILE A N 1
ATOM 2407 C CA . ILE A 1 291 ? 28.094 -7.615 -32.604 1.00 61.25 291 ILE A CA 1
ATOM 2408 C C . ILE A 1 291 ? 27.847 -6.506 -31.573 1.00 61.25 291 ILE A C 1
ATOM 2410 O O . ILE A 1 291 ? 27.227 -6.758 -30.545 1.00 61.25 291 ILE A O 1
ATOM 2414 N N . ILE A 1 292 ? 28.247 -5.267 -31.871 1.00 58.34 292 ILE A N 1
ATO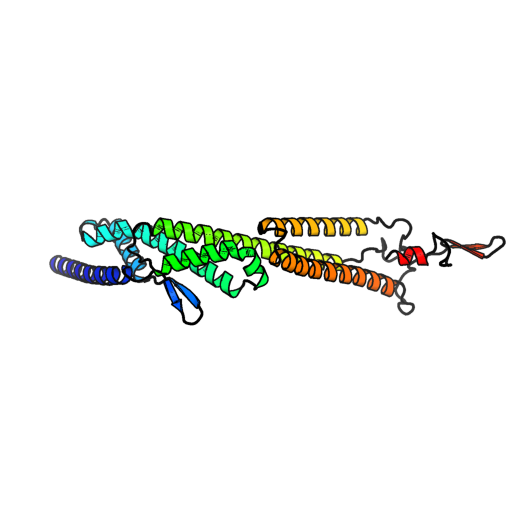M 2415 C CA . ILE A 1 292 ? 27.990 -4.103 -31.007 1.00 58.34 292 ILE A CA 1
ATOM 2416 C C . ILE A 1 292 ? 26.479 -3.832 -30.874 1.00 58.34 292 ILE A C 1
ATOM 2418 O O . ILE A 1 292 ? 26.015 -3.457 -29.800 1.00 58.34 292 ILE A O 1
ATOM 2422 N N . LEU A 1 293 ? 25.702 -4.057 -31.939 1.00 58.28 293 LEU A N 1
ATOM 2423 C CA . LEU A 1 293 ? 24.239 -3.933 -31.941 1.00 58.28 293 LEU A CA 1
ATOM 2424 C C . LEU A 1 293 ? 23.510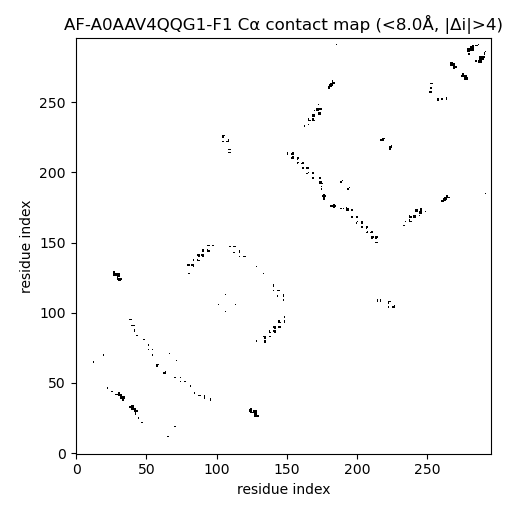 -5.172 -31.379 1.00 58.28 293 LEU A C 1
ATOM 2426 O O . LEU A 1 293 ? 22.383 -5.029 -30.922 1.00 58.28 293 LEU A O 1
ATOM 2430 N N . ASN A 1 294 ? 24.136 -6.354 -31.361 1.00 51.88 294 ASN A N 1
ATOM 2431 C CA . ASN A 1 294 ? 23.599 -7.583 -30.753 1.00 51.88 294 ASN A CA 1
ATOM 2432 C C . ASN A 1 294 ? 23.790 -7.653 -29.223 1.00 51.88 294 ASN A C 1
ATOM 2434 O O . ASN A 1 294 ? 23.341 -8.608 -28.595 1.00 51.88 294 ASN A O 1
ATOM 2438 N N . LEU A 1 295 ? 24.454 -6.665 -28.609 1.00 46.22 295 LEU A N 1
ATOM 2439 C CA . LEU A 1 295 ? 24.570 -6.521 -27.148 1.00 46.22 295 LEU A CA 1
ATOM 2440 C C . LEU A 1 295 ? 23.339 -5.850 -26.496 1.00 46.22 295 LEU A C 1
ATOM 2442 O O . LEU A 1 295 ? 23.388 -5.528 -25.307 1.00 46.22 295 LEU A O 1
ATOM 2446 N N . PHE A 1 296 ? 22.266 -5.630 -27.263 1.00 39.44 296 PHE A N 1
ATOM 2447 C CA . PHE A 1 296 ? 21.004 -5.012 -26.844 1.00 39.44 296 PHE A CA 1
ATOM 2448 C C . PHE A 1 296 ? 19.879 -6.034 -26.669 1.00 39.44 296 PHE A C 1
ATOM 2450 O O . PHE A 1 296 ? 19.790 -6.967 -27.498 1.00 39.44 296 PHE A O 1
#

Radius of gyration: 35.22 Å; Cα contacts (8 Å, |Δi|>4): 234; chains: 1; bounding box: 88×53×93 Å

Organism: Caerostris extrusa (NCBI:txid172846)